Protein AF-A0A5D0RV16-F1 (afdb_monomer)

Radius of gyration: 23.39 Å; Cα contacts (8 Å, |Δi|>4): 393; chains: 1; bounding box: 64×52×64 Å

Nearest PDB structures (foldseek):
  5jvb-assembly1_A  TM=6.672E-01  e=4.746E-02  Trichodesmium erythraeum IMS101
  6esk-assembly1_A  TM=6.448E-01  e=6.075E-02  Pseudorhizobium banfieldiae
  6eu7-assembly4_D  TM=6.545E-01  e=9.356E-02  Pseudorhizobium banfieldiae
  5o2k-assembly6_F  TM=4.270E-01  e=1.080E-02  Stutzerimonas stutzeri
  7zck-assembly1_C  TM=5.999E-01  e=1.441E-01  Synechococcus sp. MIT S9220

Solvent-accessible surface area (backbone atoms only — not comparable to full-atom values): 20379 Å² total; per-residue (Å²): 134,90,84,85,80,88,84,82,87,86,80,91,86,90,84,88,87,81,89,78,91,79,82,90,82,89,80,87,83,85,85,81,91,78,94,78,78,96,64,100,67,85,80,79,85,77,92,84,83,86,88,82,83,91,83,87,87,84,91,83,88,88,78,82,84,70,82,66,67,85,72,56,75,80,76,57,52,86,73,71,65,50,63,62,52,15,68,72,68,76,46,91,62,83,86,80,97,61,53,71,71,58,46,53,54,52,46,76,68,45,89,82,71,83,68,81,85,87,78,64,61,33,63,62,35,17,44,37,36,56,41,85,93,52,62,57,61,79,82,76,45,90,78,75,81,88,86,77,78,70,50,33,45,29,32,34,25,48,48,78,43,94,50,72,38,56,65,47,52,41,50,38,13,62,74,66,40,74,44,30,33,25,25,23,76,37,28,69,41,42,59,56,48,52,16,49,37,43,32,26,30,74,76,38,78,71,18,28,73,18,57,34,82,34,85,31,71,52,70,68,47,29,51,51,32,38,68,69,70,68,20,58,30,34,51,48,46,45,71,53,43,45,73,33,54,69,44,57,69,86,41,86,74,14,30,36,74,36,35,32,78,32,49,61,73,46,41,64,72,39,56,73,71,38,44,80,91,47,26,43,69,64,49,45,61,28,8,50,82,72,32,81,69,53,63,67,90,65,62,68,80,42,58,43,97,80,68,36,58,51,54,94,72,63,76,69,61,54,59,67,60,77,90

Secondary structure (DSSP, 8-state):
-PPPP----------------------PPPP------S------------------------S-----GGGS---------HHHHHHHHTS--------HHHHHHHHHH-TTS-------THHHHHHHHT-TT---HHHHS---------S-EEEEEETT-S--SHHHHHHHHHTT--EEEEE-TTSHHHHHHHHHHHHHHHHSTTGGGGEEEEE--SHHHHHHHHHTTS-SEEEEEHHHHGGGGGS-TTSTT-EEEEEE-S-HHHHTTS-SS-BTTB-HHHHHHHSTTTS-----GGGGGSPPTTSPPPPP--HHHHHHH--

Mean predicted aligned error: 14.63 Å

Foldseek 3Di:
DDDDDDDDDDDDDDDDDDDDDDDDDDDDDDDDDDDDDDDPDDDDDDPPDDDDDDDDDDDDDDDDDDPPCVPPDPLDPPDDPQVVVCVVVVHRDDDDPDFPLVLVVVVVPDPPPPRDDDDALLLVLCVQLVPPPRDPPVVPDDDDDDPDDFLFKFKKFQLPAPDQALVSVLVCLQVVAAAEEEDAFSDPRQQVLLLSLVQSCVVPNPSSVSDHYDHATDPVRQLVCRLVVVHRMYMDGCQSCVVLCPDDSPPSSRMHTHAIAHALVSLVVDDQCHHDNCGSVNNVCRYPPNHDRDDDPVQQVDRTVVRGGGDDDDPVSVVVNND

Structure (mmCIF, N/CA/C/O backbone):
data_AF-A0A5D0RV16-F1
#
_entry.id   AF-A0A5D0RV16-F1
#
loop_
_atom_site.group_PDB
_atom_site.id
_atom_site.type_symbol
_atom_site.label_atom_id
_atom_site.label_alt_id
_atom_site.label_comp_id
_atom_site.label_asym_id
_atom_site.label_entity_id
_atom_site.label_seq_id
_atom_site.pdbx_PDB_ins_code
_atom_site.Cartn_x
_atom_site.Cartn_y
_atom_site.Cartn_z
_atom_site.occupancy
_atom_site.B_iso_or_equiv
_atom_site.auth_seq_id
_atom_site.auth_comp_id
_atom_site.auth_asym_id
_atom_site.auth_atom_id
_atom_site.pdbx_PDB_model_num
ATOM 1 N N . MET A 1 1 ? 29.609 11.325 -26.314 1.00 26.91 1 MET A N 1
ATOM 2 C CA . MET A 1 1 ? 30.549 11.472 -25.179 1.00 26.91 1 MET A CA 1
ATOM 3 C C . MET A 1 1 ? 31.166 10.101 -24.915 1.00 26.91 1 MET A C 1
ATOM 5 O O . MET A 1 1 ? 30.422 9.134 -24.859 1.00 26.91 1 MET A O 1
ATOM 9 N N . ARG A 1 2 ? 32.503 9.983 -24.951 1.00 21.02 2 ARG A N 1
ATOM 10 C CA . ARG A 1 2 ? 33.231 8.700 -25.069 1.00 21.02 2 ARG A CA 1
ATOM 11 C C . ARG A 1 2 ? 33.151 7.871 -23.781 1.00 21.02 2 ARG A C 1
ATOM 13 O O . ARG A 1 2 ? 33.508 8.365 -22.720 1.00 21.02 2 ARG A O 1
ATOM 20 N N . ILE A 1 3 ? 32.752 6.606 -23.911 1.00 24.47 3 ILE A N 1
ATOM 21 C CA . ILE A 1 3 ? 32.786 5.587 -22.854 1.00 24.47 3 ILE A CA 1
ATOM 22 C C . ILE A 1 3 ? 34.138 4.865 -22.938 1.00 24.47 3 ILE A C 1
ATOM 24 O O . ILE A 1 3 ? 34.498 4.343 -23.995 1.00 24.47 3 ILE A O 1
ATOM 28 N N . HIS A 1 4 ? 34.895 4.831 -21.840 1.00 24.91 4 HIS A N 1
ATOM 29 C CA . HIS A 1 4 ? 36.085 3.988 -21.713 1.00 24.91 4 HIS A CA 1
ATOM 30 C C . HIS A 1 4 ? 35.724 2.650 -21.064 1.00 24.91 4 HIS A C 1
ATOM 32 O O . HIS A 1 4 ? 35.260 2.595 -19.930 1.00 24.91 4 HIS A O 1
ATOM 38 N N . LYS A 1 5 ? 35.967 1.564 -21.804 1.00 27.39 5 LYS A N 1
ATOM 39 C CA . LYS A 1 5 ? 35.835 0.174 -21.364 1.00 27.39 5 LYS A CA 1
ATOM 40 C C . LYS A 1 5 ? 37.178 -0.292 -20.800 1.00 27.39 5 LYS A C 1
ATOM 42 O O . LYS A 1 5 ? 38.175 -0.271 -21.519 1.00 27.39 5 LYS A O 1
ATOM 47 N N . ARG A 1 6 ? 37.212 -0.748 -19.545 1.00 25.64 6 ARG A N 1
ATOM 48 C CA . ARG A 1 6 ? 38.341 -1.523 -19.008 1.00 25.64 6 ARG A CA 1
ATOM 49 C C . ARG A 1 6 ? 37.987 -3.004 -19.129 1.00 25.64 6 ARG A C 1
ATOM 51 O O . ARG A 1 6 ? 37.081 -3.485 -18.462 1.00 25.64 6 ARG A O 1
ATOM 58 N N . LEU A 1 7 ? 38.654 -3.691 -20.052 1.00 30.56 7 LEU A N 1
ATOM 59 C CA . LEU A 1 7 ? 38.578 -5.139 -20.248 1.00 30.56 7 LEU A CA 1
ATOM 60 C C . LEU A 1 7 ? 39.635 -5.820 -19.375 1.00 30.56 7 LEU A C 1
ATOM 62 O O . LEU A 1 7 ? 40.805 -5.447 -19.434 1.00 30.56 7 LEU A O 1
ATOM 66 N N . VAL A 1 8 ? 39.239 -6.865 -18.654 1.00 33.66 8 VAL A N 1
ATOM 67 C CA . VAL A 1 8 ? 40.144 -7.920 -18.180 1.00 33.66 8 VAL A CA 1
ATOM 68 C C . VAL A 1 8 ? 39.545 -9.247 -18.663 1.00 33.66 8 VAL A C 1
ATOM 70 O O . VAL A 1 8 ? 38.445 -9.609 -18.258 1.00 33.66 8 VAL A O 1
ATOM 73 N N . GLY A 1 9 ? 40.217 -9.904 -19.621 1.00 28.36 9 GLY A N 1
ATOM 74 C CA . GLY A 1 9 ? 39.924 -11.280 -20.084 1.00 28.36 9 GLY A CA 1
ATOM 75 C C . GLY A 1 9 ? 40.501 -12.322 -19.112 1.00 28.36 9 GLY A C 1
ATOM 76 O O . GLY A 1 9 ? 41.202 -11.937 -18.184 1.00 28.36 9 GLY A O 1
ATOM 77 N N . ARG A 1 10 ? 40.321 -13.644 -19.222 1.00 32.19 10 ARG A N 1
ATOM 78 C CA . ARG A 1 10 ? 40.001 -14.635 -20.284 1.00 32.19 10 ARG A CA 1
ATOM 79 C C . ARG A 1 10 ? 39.373 -15.867 -19.557 1.00 32.19 10 ARG A C 1
ATOM 81 O O . ARG A 1 10 ? 39.568 -15.964 -18.355 1.00 32.19 10 ARG A O 1
ATOM 88 N N . GLY A 1 11 ? 38.695 -16.868 -20.134 1.00 27.31 11 GLY A N 1
ATOM 89 C CA . GLY A 1 11 ? 38.345 -17.243 -21.508 1.00 27.31 11 GLY A CA 1
ATOM 90 C C . GLY A 1 11 ? 37.670 -18.643 -21.570 1.00 27.31 11 GLY A C 1
ATOM 91 O O . GLY A 1 11 ? 37.704 -19.356 -20.575 1.00 27.31 11 GLY A O 1
ATOM 92 N N . ALA A 1 12 ? 37.138 -18.981 -22.766 1.00 29.02 12 ALA A N 1
ATOM 93 C CA . ALA A 1 12 ? 36.756 -20.303 -23.344 1.00 29.02 12 ALA A CA 1
ATOM 94 C C . ALA A 1 12 ? 35.640 -21.141 -22.656 1.00 29.02 12 ALA A C 1
ATOM 96 O O . ALA A 1 12 ? 35.654 -21.270 -21.444 1.00 29.02 12 ALA A O 1
ATOM 97 N N . THR A 1 13 ? 34.653 -21.798 -23.299 1.00 29.19 13 THR A N 1
ATOM 98 C CA . THR A 1 13 ? 34.207 -22.091 -24.697 1.00 29.19 13 THR A CA 1
ATOM 99 C C . THR A 1 13 ? 32.752 -22.656 -24.626 1.00 29.19 13 THR A C 1
ATOM 101 O O . THR A 1 13 ? 32.342 -23.027 -23.528 1.00 29.19 13 THR A O 1
ATOM 104 N N . PRO A 1 14 ? 31.960 -22.735 -25.725 1.00 38.16 14 PRO A N 1
ATOM 105 C CA . PRO A 1 14 ? 30.519 -23.062 -25.695 1.00 38.16 14 PRO A CA 1
ATOM 106 C C . PRO A 1 14 ? 30.167 -24.500 -26.147 1.00 38.16 14 PRO A C 1
ATOM 108 O O . PRO A 1 14 ? 30.861 -25.048 -26.997 1.00 38.16 14 PRO A O 1
ATOM 111 N N . ASP A 1 15 ? 29.044 -25.054 -25.665 1.00 28.70 15 ASP A N 1
ATOM 112 C CA . ASP A 1 15 ? 28.358 -26.234 -26.243 1.00 28.70 15 ASP A CA 1
ATOM 113 C C . ASP A 1 15 ? 26.843 -26.157 -25.893 1.00 28.70 15 ASP A C 1
ATOM 115 O O . ASP A 1 15 ? 26.507 -25.991 -24.723 1.00 28.70 15 ASP A O 1
ATOM 119 N N . VAL A 1 16 ? 25.928 -25.827 -26.820 1.00 27.69 16 VAL A N 1
ATOM 120 C CA . VAL A 1 16 ? 25.112 -26.661 -27.747 1.00 27.69 16 VAL A CA 1
ATOM 121 C C . VAL A 1 16 ? 24.013 -27.515 -27.074 1.00 27.69 16 VAL A C 1
ATOM 123 O O . VAL A 1 16 ? 24.270 -28.283 -26.157 1.00 27.69 16 VAL A O 1
ATOM 126 N N . ASN A 1 17 ? 22.804 -27.424 -27.665 1.00 26.61 17 ASN A N 1
ATOM 127 C CA . ASN A 1 17 ? 21.523 -28.130 -27.422 1.00 26.61 17 ASN A CA 1
ATOM 128 C C . ASN A 1 17 ? 20.578 -27.428 -26.415 1.00 26.61 17 ASN A C 1
ATOM 130 O O . ASN A 1 17 ? 20.979 -27.095 -25.316 1.00 26.61 17 ASN A O 1
ATOM 134 N N . GLN A 1 18 ? 19.300 -27.138 -26.699 1.00 28.17 18 GLN A N 1
ATOM 135 C CA . GLN A 1 18 ? 18.330 -27.811 -27.569 1.00 28.17 18 GLN A CA 1
ATOM 136 C C . GLN A 1 18 ? 17.343 -26.825 -28.223 1.00 28.17 18 GLN A C 1
ATOM 138 O O . GLN A 1 18 ? 16.886 -25.862 -27.609 1.00 28.17 18 GLN A O 1
ATOM 143 N N . ARG A 1 19 ? 16.974 -27.133 -29.472 1.00 27.08 19 ARG A N 1
ATOM 144 C CA . ARG A 1 19 ? 15.781 -26.623 -30.158 1.00 27.08 19 ARG A CA 1
ATOM 145 C C . ARG A 1 19 ? 14.534 -27.262 -29.555 1.00 27.08 19 ARG A C 1
ATOM 147 O O . ARG A 1 19 ? 14.502 -28.481 -29.425 1.00 27.08 19 ARG A O 1
ATOM 154 N N . LEU A 1 20 ? 13.482 -26.472 -29.364 1.00 27.27 20 LEU A N 1
ATOM 155 C CA . LEU A 1 20 ? 12.110 -26.958 -29.482 1.00 27.27 20 LEU A CA 1
ATOM 156 C C . LEU A 1 20 ? 11.290 -25.966 -30.310 1.00 27.27 20 LEU A C 1
ATOM 158 O O . LEU A 1 20 ? 11.129 -24.801 -29.953 1.00 27.27 20 LEU A O 1
ATOM 162 N N . ASP A 1 21 ? 10.817 -26.478 -31.445 1.00 28.55 21 ASP A N 1
ATOM 163 C CA . ASP A 1 21 ? 9.821 -25.898 -32.336 1.00 28.55 21 ASP A CA 1
ATOM 164 C C . ASP A 1 21 ? 8.553 -25.493 -31.584 1.00 28.55 21 ASP A C 1
ATOM 166 O O . ASP A 1 21 ? 7.973 -26.324 -30.883 1.00 28.55 21 ASP A O 1
ATOM 170 N N . ARG A 1 22 ? 8.029 -24.289 -31.855 1.00 28.80 22 ARG A N 1
ATOM 171 C CA . ARG A 1 22 ? 6.576 -24.059 -31.871 1.00 28.80 22 ARG A CA 1
ATOM 172 C C . ARG A 1 22 ? 6.156 -23.157 -33.032 1.00 28.80 22 ARG A C 1
ATOM 174 O O . ARG A 1 22 ? 6.430 -21.966 -33.090 1.00 28.80 22 ARG A O 1
ATOM 181 N N . GLN A 1 23 ? 5.516 -23.853 -33.964 1.00 26.41 23 GLN A N 1
ATOM 182 C CA . GLN A 1 23 ? 4.548 -23.483 -34.989 1.00 26.41 23 GLN A CA 1
ATOM 183 C C . GLN A 1 23 ? 4.016 -22.041 -35.019 1.00 26.41 23 GLN A C 1
ATOM 185 O O . GLN A 1 23 ? 3.528 -21.480 -34.043 1.00 26.41 23 GLN A O 1
ATOM 190 N N . ARG A 1 24 ? 4.009 -21.526 -36.254 1.00 27.19 24 ARG A N 1
ATOM 191 C CA . ARG A 1 24 ? 3.299 -20.342 -36.740 1.00 27.19 24 ARG A CA 1
ATOM 192 C C . ARG A 1 24 ? 1.796 -20.423 -36.445 1.00 27.19 24 ARG A C 1
ATOM 194 O O . ARG A 1 24 ? 1.157 -21.386 -36.855 1.00 27.19 24 ARG A O 1
ATOM 201 N N . PHE A 1 25 ? 1.226 -19.335 -35.932 1.00 24.47 25 PHE A N 1
ATOM 202 C CA . PHE A 1 25 ? -0.162 -18.961 -36.202 1.00 24.47 25 PHE A CA 1
ATOM 203 C C . PHE A 1 25 ? -0.178 -17.632 -36.962 1.00 24.47 25 PHE A C 1
ATOM 205 O O . PHE A 1 25 ? 0.366 -16.629 -36.508 1.00 24.47 25 PHE A O 1
ATOM 212 N N . LYS A 1 26 ? -0.761 -17.663 -38.165 1.00 28.02 26 LYS A N 1
ATOM 213 C CA . LYS A 1 26 ? -1.132 -16.489 -38.959 1.00 28.02 26 LYS A CA 1
ATOM 214 C C . LYS A 1 26 ? -2.553 -16.088 -38.560 1.00 28.02 26 LYS A C 1
ATOM 216 O O . LYS A 1 26 ? -3.447 -16.924 -38.633 1.00 28.02 26 LYS A O 1
ATOM 221 N N . GLY A 1 27 ? -2.758 -14.823 -38.221 1.00 23.95 27 GLY A N 1
ATOM 222 C CA . GLY A 1 27 ? -4.074 -14.201 -38.083 1.00 23.95 27 GLY A CA 1
ATOM 223 C C . GLY A 1 27 ? -3.894 -12.688 -38.068 1.00 23.95 27 GLY A C 1
ATOM 224 O O . GLY A 1 27 ? -3.274 -12.165 -37.149 1.00 23.95 27 GLY A O 1
ATOM 225 N N . GLY A 1 28 ? -4.323 -12.016 -39.137 1.00 24.06 28 GLY A N 1
ATOM 226 C CA . GLY A 1 28 ? -4.203 -10.567 -39.296 1.00 24.06 28 GLY A CA 1
ATOM 227 C C . GLY A 1 28 ? -5.205 -9.816 -38.422 1.00 24.06 28 GLY A C 1
ATOM 228 O O . GLY A 1 28 ? -6.327 -10.279 -38.228 1.00 24.06 28 GLY A O 1
ATOM 229 N N . LEU A 1 29 ? -4.790 -8.659 -37.913 1.00 25.47 29 LEU A N 1
ATOM 230 C CA . LEU A 1 29 ? -5.667 -7.685 -37.271 1.00 25.47 29 LEU A CA 1
ATOM 231 C C . LEU A 1 29 ? -6.082 -6.650 -38.318 1.00 25.47 29 LEU A C 1
ATOM 233 O O . LEU A 1 29 ? -5.239 -6.149 -39.060 1.00 25.47 29 LEU A O 1
ATOM 237 N N . HIS A 1 30 ? -7.382 -6.377 -38.390 1.00 24.88 30 HIS A N 1
ATOM 238 C CA . HIS A 1 30 ? -7.949 -5.318 -39.216 1.00 24.88 30 HIS A CA 1
ATOM 239 C C . HIS A 1 30 ? -7.948 -4.020 -38.404 1.00 24.88 30 HIS A C 1
ATOM 241 O O . HIS A 1 30 ? -8.462 -3.982 -37.287 1.00 24.88 30 HIS A O 1
ATOM 247 N N . GLU A 1 31 ? -7.346 -2.981 -38.967 1.00 26.56 31 GLU A N 1
ATOM 248 C CA . GLU A 1 31 ? -7.301 -1.621 -38.435 1.00 26.56 31 GLU A CA 1
ATOM 249 C C . GLU A 1 31 ? -8.586 -0.886 -38.860 1.00 26.56 31 GLU A C 1
ATOM 251 O O . GLU A 1 31 ? -9.033 -1.035 -40.001 1.00 26.56 31 GLU A O 1
ATOM 256 N N . SER A 1 32 ? -9.213 -0.134 -37.954 1.00 24.58 32 SER A N 1
ATOM 257 C CA . SER A 1 32 ? -10.260 0.831 -38.308 1.00 24.58 32 SER A CA 1
ATOM 258 C C . SER A 1 32 ? -9.913 2.190 -37.711 1.00 24.58 32 SER A C 1
ATOM 260 O O . SER A 1 32 ? -9.831 2.337 -36.489 1.00 24.58 32 SER A O 1
ATOM 262 N N . ASP A 1 33 ? -9.702 3.156 -38.600 1.00 24.89 33 ASP A N 1
ATOM 263 C CA . ASP A 1 33 ? -9.326 4.535 -38.315 1.00 24.89 33 ASP A CA 1
ATOM 264 C C . ASP A 1 33 ? -10.498 5.359 -37.771 1.00 24.89 33 ASP A C 1
ATOM 266 O O . ASP A 1 33 ? -11.505 5.539 -38.452 1.00 24.89 33 ASP A O 1
ATOM 270 N N . THR A 1 34 ? -10.313 5.968 -36.598 1.00 22.95 34 THR A N 1
ATOM 271 C CA . THR A 1 34 ? -10.935 7.260 -36.259 1.00 22.95 34 THR A CA 1
ATOM 272 C C . THR A 1 34 ? -9.986 8.079 -35.375 1.00 22.95 34 THR A C 1
ATOM 274 O O . THR A 1 34 ? -9.366 7.505 -34.475 1.00 22.95 34 THR A O 1
ATOM 277 N N . PRO A 1 35 ? -9.849 9.399 -35.606 1.00 24.17 35 PRO A N 1
ATOM 278 C CA . PRO A 1 35 ? -8.832 10.226 -34.970 1.00 24.17 35 PRO A CA 1
ATOM 279 C C . PRO A 1 35 ? -9.333 10.771 -33.628 1.00 24.17 35 PRO A C 1
ATOM 281 O O . PRO A 1 35 ? -10.329 11.487 -33.586 1.00 24.17 35 PRO A O 1
ATOM 284 N N . TYR A 1 36 ? -8.617 10.4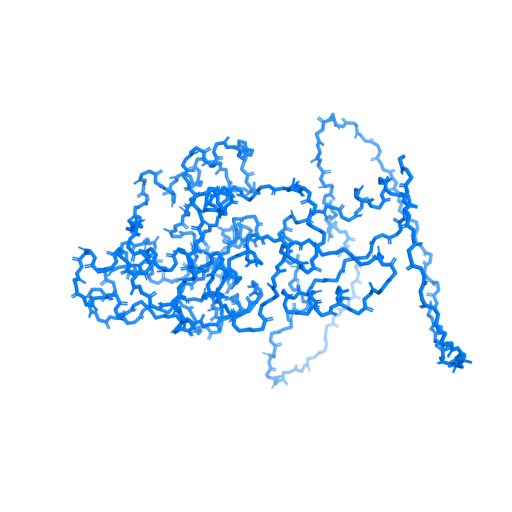84 -32.541 1.00 24.45 36 TYR A N 1
ATOM 285 C CA . TYR A 1 36 ? -8.708 11.269 -31.311 1.00 24.45 36 TYR A CA 1
ATOM 286 C C . TYR A 1 36 ? -7.311 11.729 -30.901 1.00 24.45 36 TYR A C 1
ATOM 288 O O . TYR A 1 36 ? -6.349 10.963 -30.886 1.00 24.45 36 TYR A O 1
ATOM 296 N N . SER A 1 37 ? -7.250 13.032 -30.675 1.00 22.72 37 SER A N 1
ATOM 297 C CA . SER A 1 37 ? -6.103 13.901 -30.456 1.00 22.72 37 SER A CA 1
ATOM 298 C C . SER A 1 37 ? -5.190 13.482 -29.307 1.00 22.72 37 SER A C 1
ATOM 300 O O . SER A 1 37 ? -5.668 13.180 -28.218 1.00 22.72 37 SER A O 1
ATOM 302 N N . ASP A 1 38 ? -3.885 13.557 -29.571 1.00 25.72 38 ASP A N 1
ATOM 303 C CA . ASP A 1 38 ? -2.769 13.884 -28.675 1.00 25.72 38 ASP A CA 1
ATOM 304 C C . ASP A 1 38 ? -3.069 13.880 -27.167 1.00 25.72 38 ASP A C 1
ATOM 306 O O . ASP A 1 38 ? -3.227 14.909 -26.514 1.00 25.72 38 ASP A O 1
ATOM 310 N N . GLY A 1 39 ? -3.062 12.676 -26.609 1.00 22.73 39 GLY A N 1
ATOM 311 C CA . GLY A 1 39 ? -2.989 12.390 -25.185 1.00 22.73 39 GLY A CA 1
ATOM 312 C C . GLY A 1 39 ? -2.401 10.993 -25.053 1.00 22.73 39 GLY A C 1
ATOM 313 O O . GLY A 1 39 ? -2.798 10.084 -25.781 1.00 22.73 39 GLY A O 1
ATOM 314 N N . TRP A 1 40 ? -1.388 10.816 -24.209 1.00 25.20 40 TRP A N 1
ATOM 315 C CA . TRP A 1 40 ? -0.716 9.531 -24.015 1.00 25.20 40 TRP A CA 1
ATOM 316 C C . TRP A 1 40 ? -1.690 8.502 -23.419 1.00 25.20 40 TRP A C 1
ATOM 318 O O . TRP A 1 40 ? -1.737 8.307 -22.210 1.00 25.20 40 TRP A O 1
ATOM 328 N N . HIS A 1 41 ? -2.463 7.828 -24.270 1.00 26.88 41 HIS A N 1
ATOM 329 C CA . HIS A 1 41 ? -3.393 6.777 -23.876 1.00 26.88 41 HIS A CA 1
ATOM 330 C C . HIS A 1 41 ? -2.843 5.411 -24.289 1.00 26.88 41 HIS A C 1
ATOM 332 O O . HIS A 1 41 ? -2.619 5.126 -25.469 1.00 26.88 41 HIS A O 1
ATOM 338 N N . CYS A 1 42 ? -2.645 4.529 -23.307 1.00 31.80 42 CYS A N 1
ATOM 339 C CA . CYS A 1 42 ? -2.513 3.104 -23.581 1.00 31.80 42 CYS A CA 1
ATOM 340 C C . CYS A 1 42 ? -3.877 2.610 -24.078 1.00 31.80 42 CYS A C 1
ATOM 342 O O . CYS A 1 42 ? -4.817 2.520 -23.295 1.00 31.80 42 CYS A O 1
ATOM 344 N N . ARG A 1 43 ? -4.011 2.319 -25.380 1.00 27.36 43 ARG A N 1
ATOM 345 C CA . ARG A 1 43 ? -5.240 1.715 -25.913 1.00 27.36 43 ARG A CA 1
ATOM 346 C C . ARG A 1 43 ? -5.459 0.357 -25.242 1.00 27.36 43 ARG A C 1
ATOM 348 O O . ARG A 1 43 ? -4.603 -0.526 -25.332 1.00 27.36 43 ARG A O 1
ATOM 355 N N . HIS A 1 44 ? -6.595 0.211 -24.571 1.00 30.34 44 HIS A N 1
ATOM 356 C CA . HIS A 1 44 ? -7.059 -1.053 -24.017 1.00 30.34 44 HIS A CA 1
ATOM 357 C C . HIS A 1 44 ? -7.519 -1.971 -25.157 1.00 30.34 44 HIS A C 1
ATOM 359 O O . HIS A 1 44 ? -8.298 -1.559 -26.013 1.00 30.34 44 HIS A O 1
ATOM 365 N N . TYR A 1 45 ? -7.032 -3.213 -25.174 1.00 24.70 45 TYR A N 1
ATOM 366 C CA . TYR A 1 45 ? -7.649 -4.280 -25.959 1.00 24.70 45 TYR A CA 1
ATOM 367 C C . TYR A 1 45 ? -8.714 -4.933 -25.085 1.00 24.70 45 TYR A C 1
ATOM 369 O O . TYR A 1 45 ? -8.380 -5.613 -24.116 1.00 24.70 45 TYR A O 1
ATOM 377 N N . ASP A 1 46 ? -9.977 -4.703 -25.424 1.00 27.50 46 ASP A N 1
ATOM 378 C CA . ASP A 1 46 ? -11.112 -5.380 -24.810 1.00 27.50 46 ASP A CA 1
ATOM 379 C C . ASP A 1 46 ? -11.360 -6.725 -25.515 1.00 27.50 46 ASP A C 1
ATOM 381 O O . ASP A 1 46 ? -11.307 -6.821 -26.745 1.00 27.50 46 ASP A O 1
ATOM 385 N N . ARG A 1 47 ? -11.622 -7.790 -24.750 1.00 29.00 47 ARG A N 1
ATOM 386 C CA . ARG A 1 47 ? -11.914 -9.133 -25.283 1.00 29.00 47 ARG A CA 1
ATOM 387 C C . ARG A 1 47 ? -13.425 -9.324 -25.411 1.00 29.00 47 ARG A C 1
ATOM 389 O O . ARG A 1 47 ? -13.967 -10.319 -24.944 1.00 29.00 47 ARG A O 1
ATOM 396 N N . ALA A 1 48 ? -14.106 -8.397 -26.074 1.00 29.38 48 ALA A N 1
ATOM 397 C CA . ALA A 1 48 ? -15.541 -8.479 -26.332 1.00 29.38 48 ALA A CA 1
ATOM 398 C C . ALA A 1 48 ? -15.817 -8.793 -27.813 1.00 29.38 48 ALA A C 1
ATOM 400 O O . ALA A 1 48 ? -16.319 -7.956 -28.552 1.00 29.38 48 ALA A O 1
ATOM 401 N N . ALA A 1 49 ? -15.470 -10.002 -28.272 1.00 32.09 49 ALA A N 1
ATOM 402 C CA . ALA A 1 49 ? -15.908 -10.495 -29.586 1.00 32.09 49 ALA A CA 1
ATOM 403 C C . ALA A 1 49 ? -15.828 -12.026 -29.719 1.00 32.09 49 ALA A C 1
ATOM 405 O O . ALA A 1 49 ? -15.168 -12.521 -30.624 1.00 32.09 49 ALA A O 1
ATOM 406 N N . LEU A 1 50 ? -16.486 -12.799 -28.846 1.00 27.73 50 LEU A N 1
ATOM 407 C CA . LEU A 1 50 ? -16.783 -14.217 -29.122 1.00 27.73 50 LEU A CA 1
ATOM 408 C C . LEU A 1 50 ? -18.118 -14.640 -28.481 1.00 27.73 50 LEU A C 1
ATOM 410 O O . LEU A 1 50 ? -18.148 -15.366 -27.493 1.00 27.73 50 LEU A O 1
ATOM 414 N N . HIS A 1 51 ? -19.236 -14.234 -29.085 1.00 33.38 51 HIS A N 1
ATOM 415 C CA . HIS A 1 51 ? -20.482 -15.001 -29.004 1.00 33.38 51 HIS A CA 1
ATOM 416 C C . HIS A 1 51 ? -20.779 -15.585 -30.385 1.00 33.38 51 HIS A C 1
ATOM 418 O O . HIS A 1 51 ? -21.121 -14.863 -31.317 1.00 33.38 51 HIS A O 1
ATOM 424 N N . GLY A 1 52 ? -20.630 -16.904 -30.512 1.00 26.14 52 GLY A N 1
ATOM 425 C CA . GLY A 1 52 ? -20.977 -17.631 -31.727 1.00 26.14 52 GLY A CA 1
ATOM 426 C C . GLY A 1 52 ? -20.708 -19.132 -31.624 1.00 26.14 52 GLY A C 1
ATOM 427 O O . GLY A 1 52 ? -19.570 -19.560 -31.742 1.00 26.14 52 GLY A O 1
ATOM 428 N N . ALA A 1 53 ? -21.798 -19.892 -31.481 1.00 29.17 53 ALA A N 1
ATOM 429 C CA . ALA A 1 53 ? -21.960 -21.321 -31.780 1.00 29.17 53 ALA A CA 1
ATOM 430 C C . ALA A 1 53 ? -21.359 -22.383 -30.821 1.00 29.17 53 ALA A C 1
ATOM 432 O O . ALA A 1 53 ? -20.255 -22.879 -30.998 1.00 29.17 53 ALA A O 1
ATOM 433 N N . GLY A 1 54 ? -22.207 -22.846 -29.892 1.00 31.22 54 GLY A N 1
ATOM 434 C CA . GLY A 1 54 ? -22.671 -24.242 -29.867 1.00 31.22 54 GLY A CA 1
ATOM 435 C C . GLY A 1 54 ? -21.733 -25.353 -29.374 1.00 31.22 54 GLY A C 1
ATOM 436 O O . GLY A 1 54 ? -21.089 -26.010 -30.180 1.00 31.22 54 GLY A O 1
ATOM 437 N N . ALA A 1 55 ? -21.840 -25.705 -28.087 1.00 29.55 55 ALA A N 1
ATOM 438 C CA . ALA A 1 55 ? -21.795 -27.095 -27.605 1.00 29.55 55 ALA A CA 1
ATOM 439 C C . ALA A 1 55 ? -22.409 -27.185 -26.190 1.00 29.55 55 ALA A C 1
ATOM 441 O O . ALA A 1 55 ? -22.098 -26.371 -25.325 1.00 29.55 55 ALA A O 1
ATOM 442 N N . ARG A 1 56 ? -23.307 -28.154 -25.954 1.00 29.86 56 ARG A N 1
ATOM 443 C CA . ARG A 1 56 ? -23.872 -28.473 -24.623 1.00 29.86 56 ARG A CA 1
ATOM 444 C C . ARG A 1 56 ? -22.858 -29.274 -23.775 1.00 29.86 56 ARG A C 1
ATOM 446 O O . ARG A 1 56 ? -22.068 -30.007 -24.366 1.00 29.86 56 ARG A O 1
ATOM 453 N N . PRO A 1 57 ? -22.897 -29.189 -22.428 1.00 36.16 57 PRO A N 1
ATOM 454 C CA . PRO A 1 57 ? -21.890 -29.789 -21.552 1.00 36.16 57 PRO A CA 1
ATOM 455 C C . PRO A 1 57 ? -22.239 -31.230 -21.141 1.00 36.16 57 PRO A C 1
ATOM 457 O O . PRO A 1 57 ? -23.410 -31.613 -21.125 1.00 36.16 57 PRO A O 1
ATOM 460 N N . ALA A 1 58 ? -21.225 -32.004 -20.742 1.00 27.75 58 ALA A N 1
ATOM 461 C CA . ALA A 1 58 ? -21.387 -33.242 -19.975 1.00 27.75 58 ALA A CA 1
ATOM 462 C C . ALA A 1 58 ? -20.887 -33.029 -18.526 1.00 27.75 58 ALA A C 1
ATOM 464 O O . ALA A 1 58 ? -19.935 -32.267 -18.341 1.00 27.75 58 ALA A O 1
ATOM 465 N N . PRO A 1 59 ? -21.506 -33.651 -17.501 1.00 34.75 59 PRO A N 1
ATOM 466 C CA . PRO A 1 59 ? -21.331 -33.249 -16.105 1.00 34.75 59 PRO A CA 1
ATOM 467 C C . PRO A 1 59 ? -20.314 -34.121 -15.362 1.00 34.75 59 PRO A C 1
ATOM 469 O O . PRO A 1 59 ? -20.404 -35.342 -15.456 1.00 34.75 59 PRO A O 1
ATOM 472 N N . GLN A 1 60 ? -19.439 -33.517 -14.546 1.00 29.56 60 GLN A N 1
ATOM 473 C CA . GLN A 1 60 ? -18.800 -34.170 -13.390 1.00 29.56 60 GLN A CA 1
ATOM 474 C C . GLN A 1 60 ? -18.536 -33.143 -12.265 1.00 29.56 60 GLN A C 1
ATOM 476 O O . GLN A 1 60 ? -17.865 -32.139 -12.476 1.00 29.56 60 GLN A O 1
ATOM 481 N N . HIS A 1 61 ? -19.096 -33.411 -11.081 1.00 27.41 61 HIS A N 1
ATOM 482 C CA . HIS A 1 61 ? -18.784 -32.811 -9.767 1.00 27.41 61 HIS A CA 1
ATOM 483 C C . HIS A 1 61 ? -17.755 -33.710 -9.025 1.00 27.41 61 HIS A C 1
ATOM 485 O O . HIS A 1 61 ? -17.553 -34.845 -9.455 1.00 27.41 61 HIS A O 1
ATOM 491 N N . PRO A 1 62 ? -17.279 -33.371 -7.808 1.00 37.56 62 PRO A N 1
ATOM 492 C CA . PRO A 1 62 ? -16.558 -32.162 -7.408 1.00 37.56 62 PRO A CA 1
ATOM 493 C C . PRO A 1 62 ? -15.251 -32.539 -6.665 1.00 37.56 62 PRO A C 1
ATOM 495 O O . PRO A 1 62 ? -15.268 -33.354 -5.745 1.00 37.56 62 PRO A O 1
ATOM 498 N N . HIS A 1 63 ? -14.117 -31.918 -6.981 1.00 28.38 63 HIS A N 1
ATOM 499 C CA . HIS A 1 63 ? -12.942 -31.987 -6.105 1.00 28.38 63 HIS A CA 1
ATOM 500 C C . HIS A 1 63 ? -12.184 -30.662 -6.129 1.00 28.38 63 HIS A C 1
ATOM 502 O O . HIS A 1 63 ? -11.518 -30.358 -7.108 1.00 28.38 63 HIS A O 1
ATOM 508 N N . GLY A 1 64 ? -12.294 -29.930 -5.013 1.00 29.02 64 GLY A N 1
ATOM 509 C CA . GLY A 1 64 ? -11.347 -28.925 -4.523 1.00 29.02 64 GLY A CA 1
ATOM 510 C C . GLY A 1 64 ? -10.838 -27.926 -5.554 1.00 29.02 64 GLY A C 1
ATOM 511 O O . GLY A 1 64 ? -9.718 -28.076 -6.044 1.00 29.02 64 GLY A O 1
ATOM 512 N N . ASP A 1 65 ? -11.623 -26.882 -5.813 1.00 27.80 65 ASP A N 1
ATOM 513 C CA . ASP A 1 65 ? -11.188 -25.742 -6.611 1.00 27.80 65 ASP A CA 1
ATOM 514 C C . ASP A 1 65 ? -10.052 -25.006 -5.886 1.00 27.80 65 ASP A C 1
ATOM 516 O O . ASP A 1 65 ? -10.253 -24.223 -4.960 1.00 27.80 65 ASP A O 1
ATOM 520 N N . ARG A 1 66 ? -8.818 -25.272 -6.319 1.00 27.19 66 ARG A N 1
ATOM 521 C CA . ARG A 1 66 ? -7.723 -24.311 -6.198 1.00 27.19 66 ARG A CA 1
ATOM 522 C C . ARG A 1 66 ? -8.111 -23.121 -7.073 1.00 27.19 66 ARG A C 1
ATOM 524 O O . ARG A 1 66 ? -8.290 -23.306 -8.275 1.00 27.19 66 ARG A O 1
ATOM 531 N N . LEU A 1 67 ? -8.241 -21.935 -6.477 1.00 30.53 67 LEU A N 1
ATOM 532 C CA . LEU A 1 67 ? -8.402 -20.674 -7.201 1.00 30.53 67 LEU A CA 1
ATOM 533 C C . LEU A 1 67 ? -7.325 -20.581 -8.292 1.00 30.53 67 LEU A C 1
ATOM 535 O O . LEU A 1 67 ? -6.129 -20.494 -8.016 1.00 30.53 67 LEU A O 1
ATOM 539 N N . ASP A 1 68 ? -7.769 -20.678 -9.542 1.00 27.78 68 ASP A N 1
ATOM 540 C CA . ASP A 1 68 ? -6.946 -20.604 -10.744 1.00 27.78 68 ASP A CA 1
ATOM 541 C C . ASP A 1 68 ? -6.569 -19.132 -10.980 1.00 27.78 68 ASP A C 1
ATOM 543 O O . ASP A 1 68 ? -7.217 -18.410 -11.743 1.00 27.78 68 ASP A O 1
ATOM 547 N N . LEU A 1 69 ? -5.551 -18.667 -10.246 1.00 33.88 69 LEU A N 1
ATOM 548 C CA . LEU A 1 69 ? -5.035 -17.290 -10.264 1.00 33.88 69 LEU A CA 1
ATOM 549 C C . LEU A 1 69 ? -4.532 -16.838 -11.650 1.00 33.88 69 LEU A C 1
ATOM 551 O O . LEU A 1 69 ? -4.333 -15.644 -11.860 1.00 33.88 69 LEU A O 1
ATOM 555 N N . ASP A 1 70 ? -4.402 -17.751 -12.618 1.00 27.33 70 ASP A N 1
ATOM 556 C CA . ASP A 1 70 ? -4.060 -17.440 -14.013 1.00 27.33 70 ASP A CA 1
ATOM 557 C C . ASP A 1 70 ? -5.220 -16.792 -14.798 1.00 27.33 70 ASP A C 1
ATOM 559 O O . ASP A 1 70 ? -5.013 -16.265 -15.896 1.00 27.33 70 ASP A O 1
ATOM 563 N N . ARG A 1 71 ? -6.450 -16.791 -14.256 1.00 25.80 71 ARG A N 1
ATOM 564 C CA . ARG A 1 71 ? -7.607 -16.093 -14.852 1.00 25.80 71 ARG A CA 1
ATOM 565 C C . ARG A 1 71 ? -7.776 -14.646 -14.396 1.00 25.80 71 ARG A C 1
ATOM 567 O O . ARG A 1 71 ? -8.554 -13.921 -15.018 1.00 25.80 71 ARG A O 1
ATOM 574 N N . ALA A 1 72 ? -7.053 -14.207 -13.366 1.00 25.92 72 ALA A N 1
ATOM 575 C CA . ALA A 1 72 ? -7.015 -12.800 -13.003 1.00 25.92 72 ALA A CA 1
ATOM 576 C C . ALA A 1 72 ? -6.186 -12.052 -14.054 1.00 25.92 72 ALA A C 1
ATOM 578 O O . ALA A 1 72 ? -4.997 -12.316 -14.239 1.00 25.92 72 ALA A O 1
ATOM 579 N N . THR A 1 73 ? -6.820 -11.124 -14.771 1.00 28.45 73 THR A N 1
ATOM 580 C CA . THR A 1 73 ? -6.148 -10.142 -15.629 1.00 28.45 73 THR A CA 1
ATOM 581 C C . THR A 1 73 ? -4.894 -9.640 -14.905 1.00 28.45 73 THR A C 1
ATOM 583 O O . THR A 1 73 ? -5.026 -9.203 -13.760 1.00 28.45 73 THR A O 1
ATOM 586 N N . PRO A 1 74 ? -3.683 -9.717 -15.495 1.00 32.31 74 PRO A N 1
ATOM 587 C CA . PRO A 1 74 ? -2.471 -9.340 -14.785 1.00 32.31 74 PRO A CA 1
ATOM 588 C C . PRO A 1 74 ? -2.643 -7.918 -14.270 1.00 32.31 74 PRO A C 1
ATOM 590 O O . PRO A 1 74 ? -2.902 -6.995 -15.042 1.00 32.31 74 PRO A O 1
ATOM 593 N N . ILE A 1 75 ? -2.557 -7.787 -12.952 1.00 33.31 75 ILE A N 1
ATOM 594 C CA . ILE A 1 75 ? -2.771 -6.556 -12.208 1.00 33.31 75 ILE A CA 1
ATOM 595 C C . ILE A 1 75 ? -1.673 -5.593 -12.638 1.00 33.31 75 ILE A C 1
ATOM 597 O O . ILE A 1 75 ? -0.513 -5.708 -12.241 1.00 33.31 75 ILE A O 1
ATOM 601 N N . ARG A 1 76 ? -2.032 -4.675 -13.533 1.00 38.06 76 ARG A N 1
ATOM 602 C CA . ARG A 1 76 ? -1.133 -3.652 -14.042 1.00 38.06 76 ARG A CA 1
ATOM 603 C C . ARG A 1 76 ? -1.254 -2.441 -13.129 1.00 38.06 76 ARG A C 1
ATOM 605 O O . ARG A 1 76 ? -2.011 -1.517 -13.394 1.00 38.06 76 ARG A O 1
ATOM 612 N N . THR A 1 77 ? -0.387 -2.380 -12.118 1.00 36.72 77 THR A N 1
ATOM 613 C CA . THR A 1 77 ? 0.269 -1.103 -11.792 1.00 36.72 77 THR A CA 1
ATOM 614 C C . THR A 1 77 ? 0.695 -0.470 -13.132 1.00 36.72 77 THR A C 1
ATOM 616 O O . THR A 1 77 ? 0.977 -1.227 -14.065 1.00 36.72 77 THR A O 1
ATOM 619 N N . PRO A 1 78 ? 0.771 0.852 -13.322 1.00 42.34 78 PRO A N 1
ATOM 620 C CA . PRO A 1 78 ? 1.302 1.368 -14.574 1.00 42.34 78 PRO A CA 1
ATOM 621 C C . PRO A 1 78 ? 2.822 1.581 -14.450 1.00 42.34 78 PRO A C 1
ATOM 623 O O . PRO A 1 78 ? 3.232 2.738 -14.376 1.00 42.34 78 PRO A O 1
ATOM 626 N N . PRO A 1 79 ? 3.724 0.569 -14.390 1.00 47.28 79 PRO A N 1
ATOM 627 C CA . PRO A 1 79 ? 5.116 0.852 -14.643 1.00 47.28 79 PRO A CA 1
ATOM 628 C C . PRO A 1 79 ? 5.292 0.752 -16.155 1.00 47.28 79 PRO A C 1
ATOM 630 O O . PRO A 1 79 ? 4.944 -0.263 -16.743 1.00 47.28 79 PRO A O 1
ATOM 633 N N . LEU A 1 80 ? 5.820 1.802 -16.780 1.00 53.44 80 LEU A N 1
ATOM 634 C CA . LEU A 1 80 ? 6.483 1.727 -18.083 1.00 53.44 80 LEU A CA 1
ATOM 635 C C . LEU A 1 80 ? 5.716 0.932 -19.161 1.00 53.44 80 LEU A C 1
ATOM 637 O O . LEU A 1 80 ? 5.848 -0.283 -19.247 1.00 53.44 80 LEU A O 1
ATOM 641 N N . CYS A 1 81 ? 5.000 1.607 -20.064 1.00 65.38 81 CYS A N 1
ATOM 642 C CA . CYS A 1 81 ? 4.448 0.945 -21.248 1.00 65.38 81 CYS A CA 1
ATOM 643 C C . CYS A 1 81 ? 5.596 0.266 -22.034 1.00 65.38 81 CYS A C 1
ATOM 645 O O . CYS A 1 81 ? 6.386 0.974 -22.667 1.00 65.38 81 CYS A O 1
ATOM 647 N N . PRO A 1 82 ? 5.730 -1.080 -22.020 1.00 74.38 82 PRO A N 1
ATOM 648 C CA . PRO A 1 82 ? 6.895 -1.753 -22.602 1.00 74.38 82 PRO A CA 1
ATOM 649 C C . PRO A 1 82 ? 6.948 -1.535 -24.105 1.00 74.38 82 PRO A C 1
ATOM 651 O O . PRO A 1 82 ? 8.023 -1.464 -24.691 1.00 74.38 82 PRO A O 1
ATOM 654 N N . LYS A 1 83 ? 5.770 -1.343 -24.707 1.00 77.50 83 LYS A N 1
ATOM 655 C CA . LYS A 1 83 ? 5.615 -0.910 -26.086 1.00 77.50 83 LYS A CA 1
ATOM 656 C C . LYS A 1 83 ? 6.227 0.469 -26.325 1.00 77.50 83 LYS A C 1
ATOM 658 O O . LYS A 1 83 ? 7.017 0.601 -27.243 1.00 77.50 83 LYS A O 1
ATOM 663 N N . ALA A 1 84 ? 5.924 1.469 -25.496 1.00 82.56 84 ALA A N 1
ATOM 664 C CA . ALA A 1 84 ? 6.498 2.804 -25.666 1.00 82.56 84 ALA A CA 1
ATOM 665 C C . ALA A 1 84 ? 8.030 2.787 -25.545 1.00 82.56 84 ALA A C 1
ATOM 667 O O . ALA A 1 84 ? 8.713 3.481 -26.294 1.00 82.56 84 ALA A O 1
ATOM 668 N N . LEU A 1 85 ? 8.574 1.972 -24.633 1.00 83.06 85 LEU A N 1
ATOM 669 C CA . LEU A 1 85 ? 10.022 1.810 -24.522 1.00 83.06 85 LEU A CA 1
ATOM 670 C C . LEU A 1 85 ? 10.611 1.061 -25.727 1.00 83.06 85 LEU A C 1
ATOM 672 O O . LEU A 1 85 ? 11.626 1.500 -26.258 1.00 83.06 85 LEU A O 1
ATOM 676 N N . SER A 1 86 ? 9.959 -0.014 -26.178 1.00 87.31 86 SER A N 1
ATOM 677 C CA . SER A 1 86 ? 10.361 -0.773 -27.373 1.00 87.31 86 SER A CA 1
ATOM 678 C C . SER A 1 86 ? 10.394 0.119 -28.610 1.00 87.31 86 SER A C 1
ATOM 68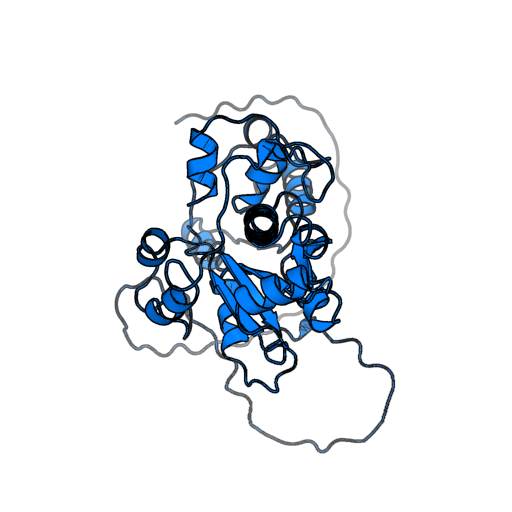0 O O . SER A 1 86 ? 11.418 0.207 -29.277 1.00 87.31 86 SER A O 1
ATOM 682 N N . ASP A 1 87 ? 9.312 0.863 -28.858 1.00 87.75 87 ASP A N 1
ATOM 683 C CA . ASP A 1 87 ? 9.185 1.784 -29.990 1.00 87.75 87 ASP A CA 1
ATOM 684 C C . ASP A 1 87 ? 10.256 2.893 -29.926 1.00 87.75 87 ASP A C 1
ATOM 686 O O . ASP A 1 87 ? 10.773 3.331 -30.952 1.00 87.75 87 ASP A O 1
ATOM 690 N N . LYS A 1 88 ? 10.616 3.358 -28.719 1.00 87.31 88 LYS A N 1
ATOM 691 C CA . LYS A 1 88 ? 11.627 4.410 -28.539 1.00 87.31 88 LYS A CA 1
ATOM 692 C C . LYS A 1 88 ? 13.059 3.916 -28.738 1.00 87.31 88 LYS A C 1
ATOM 694 O O . LYS A 1 88 ? 13.901 4.701 -29.176 1.00 87.31 88 LYS A O 1
ATOM 699 N N . LEU A 1 89 ? 13.338 2.676 -28.348 1.00 87.75 89 LEU A N 1
ATOM 700 C CA . LEU A 1 89 ? 14.664 2.066 -28.438 1.00 87.75 89 LEU A CA 1
ATOM 701 C C . LEU A 1 89 ? 14.884 1.300 -29.748 1.00 87.75 89 LEU A C 1
ATOM 703 O O . LEU A 1 89 ? 16.024 0.937 -30.017 1.00 87.75 89 LEU A O 1
ATOM 707 N N . ASP A 1 90 ? 13.828 1.103 -30.545 1.00 91.75 90 ASP A N 1
ATOM 708 C CA . ASP A 1 90 ? 13.822 0.237 -31.731 1.00 91.75 90 ASP A CA 1
ATOM 709 C C . ASP A 1 90 ? 14.334 -1.177 -31.404 1.00 91.75 90 ASP A C 1
ATOM 711 O O . ASP A 1 90 ? 15.162 -1.758 -32.104 1.00 91.75 90 ASP A O 1
ATOM 715 N N . ASP A 1 91 ? 13.873 -1.714 -30.270 1.00 90.44 91 ASP A N 1
ATOM 716 C CA . ASP A 1 91 ? 14.281 -3.024 -29.764 1.00 90.44 91 ASP A CA 1
ATOM 717 C C . ASP A 1 91 ? 13.114 -3.731 -29.059 1.00 90.44 91 ASP A C 1
ATOM 719 O O . ASP A 1 91 ? 12.144 -3.108 -28.621 1.00 90.44 91 ASP A O 1
ATOM 723 N N . ASN A 1 92 ? 13.202 -5.052 -28.928 1.00 89.06 92 ASN A N 1
ATOM 724 C CA . ASN A 1 92 ? 12.187 -5.869 -28.278 1.00 89.06 92 ASN A CA 1
ATOM 725 C C . ASN A 1 92 ? 12.366 -5.848 -26.758 1.00 89.06 92 ASN A C 1
ATOM 727 O O . ASN A 1 92 ? 13.234 -6.533 -26.214 1.00 89.06 92 ASN A O 1
ATOM 731 N N . ILE A 1 93 ? 11.485 -5.139 -26.050 1.00 87.75 93 ILE A N 1
ATOM 732 C CA . ILE A 1 93 ? 11.470 -5.153 -24.585 1.00 87.75 93 ILE A CA 1
ATOM 733 C C . ILE A 1 93 ? 10.530 -6.243 -24.074 1.00 87.75 93 ILE A C 1
ATOM 735 O O . ILE A 1 93 ? 9.318 -6.220 -24.297 1.00 87.75 93 ILE A O 1
ATOM 739 N N . ARG A 1 94 ? 11.096 -7.187 -23.319 1.00 87.50 94 ARG A N 1
ATOM 740 C CA . ARG A 1 94 ? 10.352 -8.168 -22.526 1.00 87.50 94 ARG A CA 1
ATOM 741 C C . ARG A 1 94 ? 10.248 -7.682 -21.082 1.00 87.50 94 ARG A C 1
ATOM 743 O O . ARG A 1 94 ? 11.231 -7.215 -20.517 1.00 87.50 94 ARG A O 1
ATOM 750 N N . VAL A 1 95 ? 9.068 -7.833 -20.483 1.00 86.06 95 VAL A N 1
ATOM 751 C CA . VAL A 1 95 ? 8.856 -7.582 -19.051 1.00 86.06 95 VAL A CA 1
ATOM 752 C C . VAL A 1 95 ? 8.737 -8.903 -18.316 1.00 86.06 95 VAL A C 1
ATOM 754 O O . VAL A 1 95 ? 7.895 -9.727 -18.667 1.00 86.06 95 VAL A O 1
ATOM 757 N N . ASP A 1 96 ? 9.543 -9.064 -17.271 1.00 86.31 96 ASP A N 1
ATOM 758 C CA . ASP A 1 96 ? 9.433 -10.163 -16.318 1.00 86.31 96 ASP A CA 1
ATOM 759 C C . ASP A 1 96 ? 8.905 -9.601 -14.978 1.00 86.31 96 ASP A C 1
ATOM 761 O O . ASP A 1 96 ? 9.628 -8.874 -14.290 1.00 86.31 96 ASP A O 1
ATOM 765 N N . PRO A 1 97 ? 7.634 -9.866 -14.609 1.00 76.38 97 PRO A N 1
ATOM 766 C CA . PRO A 1 97 ? 7.023 -9.330 -13.395 1.00 76.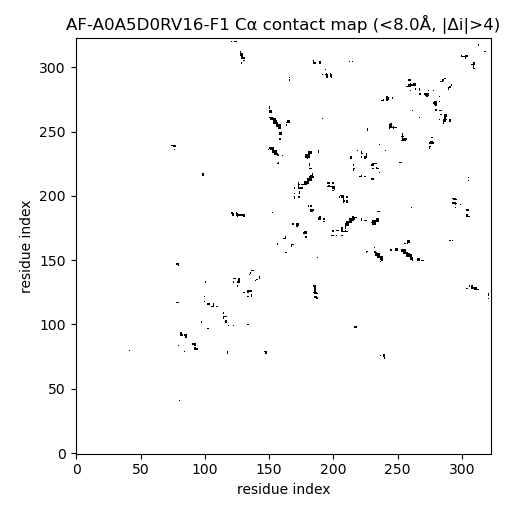38 97 PRO A CA 1
ATOM 767 C C . PRO A 1 97 ? 7.482 -10.136 -12.175 1.00 76.38 97 PRO A C 1
ATOM 769 O O . PRO A 1 97 ? 6.830 -11.084 -11.746 1.00 76.38 97 PRO A O 1
ATOM 772 N N . VAL A 1 98 ? 8.637 -9.768 -11.629 1.00 80.94 98 VAL A N 1
ATOM 773 C CA . VAL A 1 98 ? 9.238 -10.426 -10.463 1.00 80.94 98 VAL A CA 1
ATOM 774 C C . VAL A 1 98 ? 9.336 -9.472 -9.274 1.00 80.94 98 VAL A C 1
ATOM 776 O O . VAL A 1 98 ? 9.429 -8.256 -9.436 1.00 80.94 98 VAL A O 1
ATOM 779 N N . GLY A 1 99 ? 9.332 -10.023 -8.058 1.00 75.94 99 GLY A N 1
ATOM 780 C CA . GLY A 1 99 ? 9.569 -9.248 -6.839 1.00 75.94 99 GLY A CA 1
ATOM 781 C C . GLY A 1 99 ? 10.999 -8.697 -6.759 1.00 75.94 99 GLY A C 1
ATOM 782 O O . GLY A 1 99 ? 11.910 -9.187 -7.430 1.00 75.94 99 GLY A O 1
ATOM 783 N N . ALA A 1 100 ? 11.215 -7.704 -5.889 1.00 78.62 100 ALA A N 1
ATOM 784 C CA . ALA A 1 100 ? 12.479 -6.965 -5.801 1.00 78.62 100 ALA A CA 1
ATOM 785 C C . ALA A 1 100 ? 13.720 -7.863 -5.631 1.00 78.62 100 ALA A C 1
ATOM 787 O O . ALA A 1 100 ? 14.726 -7.649 -6.304 1.00 78.62 100 ALA A O 1
ATOM 788 N N . ALA A 1 101 ? 13.638 -8.898 -4.787 1.00 80.19 101 ALA A N 1
ATOM 789 C CA . ALA A 1 101 ? 14.752 -9.815 -4.545 1.00 80.19 101 ALA A CA 1
ATOM 790 C C . ALA A 1 101 ? 15.197 -10.560 -5.818 1.00 80.19 101 ALA A C 1
ATOM 792 O O . ALA A 1 101 ? 16.390 -10.626 -6.114 1.00 80.19 101 ALA A O 1
ATOM 793 N N . GLU A 1 102 ? 14.251 -11.090 -6.597 1.00 84.75 102 GLU A N 1
ATOM 794 C CA . GLU A 1 102 ? 14.559 -11.763 -7.865 1.00 84.75 102 GLU A CA 1
ATOM 795 C C . GLU A 1 102 ? 14.992 -10.766 -8.947 1.00 84.75 102 GLU A C 1
ATOM 797 O O . GLU A 1 102 ? 15.896 -11.070 -9.725 1.00 84.75 102 GLU A O 1
ATOM 802 N N . GLY A 1 103 ? 14.441 -9.547 -8.942 1.00 88.69 103 GLY A N 1
ATOM 803 C CA . GLY A 1 103 ? 14.881 -8.455 -9.815 1.00 88.69 103 GLY A CA 1
ATOM 804 C C . GLY A 1 103 ? 16.360 -8.102 -9.621 1.00 88.69 103 GLY A C 1
ATOM 805 O O . GLY A 1 103 ? 17.123 -8.072 -10.587 1.00 88.69 103 GLY A O 1
ATOM 806 N N . PHE A 1 104 ? 16.805 -7.931 -8.372 1.00 88.62 104 PHE A N 1
ATOM 807 C CA . PHE A 1 104 ? 18.218 -7.675 -8.073 1.00 88.62 104 PHE A CA 1
ATOM 808 C C . PHE A 1 104 ? 19.127 -8.853 -8.439 1.00 88.62 104 PHE A C 1
ATOM 810 O O . PHE A 1 104 ? 20.207 -8.645 -8.992 1.00 88.62 104 PHE A O 1
ATOM 817 N N . LYS A 1 105 ? 18.690 -10.100 -8.212 1.00 89.31 105 LYS A N 1
ATOM 818 C CA . LYS A 1 105 ? 19.442 -11.286 -8.662 1.00 89.31 105 LYS A CA 1
ATOM 819 C C . LYS A 1 105 ? 19.582 -11.328 -10.184 1.00 89.31 105 LYS A C 1
ATOM 821 O O . LYS A 1 105 ? 20.641 -11.711 -10.679 1.00 89.31 105 LYS A O 1
ATOM 826 N N . ALA A 1 106 ? 18.539 -10.958 -10.928 1.00 91.12 106 ALA A N 1
ATOM 827 C CA . ALA A 1 106 ? 18.577 -10.907 -12.386 1.00 91.12 106 ALA A CA 1
ATOM 828 C C . ALA A 1 106 ? 19.553 -9.834 -12.892 1.00 91.12 106 ALA A C 1
ATOM 830 O O . ALA A 1 106 ? 20.368 -10.126 -13.767 1.00 91.12 106 ALA A O 1
ATOM 831 N N . LEU A 1 107 ? 19.534 -8.637 -12.292 1.00 91.31 107 LEU A N 1
ATOM 832 C CA . LEU A 1 107 ? 20.501 -7.577 -12.593 1.00 91.31 107 LEU A CA 1
ATOM 833 C C . LEU A 1 107 ? 21.943 -8.026 -12.334 1.00 91.31 107 LEU A C 1
ATOM 835 O O . LEU A 1 107 ? 22.794 -7.886 -13.206 1.00 91.31 107 LEU A O 1
ATOM 839 N N . ALA A 1 108 ? 22.213 -8.617 -11.168 1.00 89.06 108 ALA A N 1
ATOM 840 C CA . ALA A 1 108 ? 23.556 -9.056 -10.791 1.00 89.06 108 ALA A CA 1
ATOM 841 C C . ALA A 1 108 ? 24.130 -10.140 -11.725 1.00 89.06 108 ALA A C 1
ATOM 843 O O . ALA A 1 108 ? 25.347 -10.278 -11.848 1.00 89.06 108 ALA A O 1
ATOM 844 N N . ARG A 1 109 ? 23.266 -10.921 -12.388 1.00 90.56 109 ARG A N 1
ATOM 845 C CA . ARG A 1 109 ? 23.666 -11.966 -13.344 1.00 90.56 109 ARG A CA 1
ATOM 846 C C . ARG A 1 109 ? 23.926 -11.429 -14.754 1.00 90.56 109 ARG A C 1
ATOM 848 O O . ARG A 1 109 ? 24.632 -12.095 -15.512 1.00 90.56 109 ARG A O 1
ATOM 855 N N . ASP A 1 110 ? 23.380 -10.268 -15.128 1.00 91.19 110 ASP A N 1
ATOM 856 C CA . ASP A 1 110 ? 23.525 -9.735 -16.487 1.00 91.19 110 ASP A CA 1
ATOM 857 C C . ASP A 1 110 ? 24.705 -8.767 -16.627 1.00 91.19 110 ASP A C 1
ATOM 859 O O . ASP A 1 110 ? 24.581 -7.550 -16.513 1.00 91.19 110 ASP A O 1
ATOM 863 N N . SER A 1 111 ? 25.865 -9.309 -16.989 1.00 87.56 111 SER A N 1
ATOM 864 C CA . SER A 1 111 ? 27.070 -8.517 -17.266 1.00 87.56 111 SER A CA 1
ATOM 865 C C . SER A 1 111 ? 27.028 -7.731 -18.586 1.00 87.56 111 SER A C 1
ATOM 867 O O . SER A 1 111 ? 27.942 -6.951 -18.862 1.00 87.56 111 SER A O 1
ATOM 869 N N . ARG A 1 112 ? 26.000 -7.929 -19.426 1.00 90.88 112 ARG A N 1
ATOM 870 C CA . ARG A 1 112 ? 25.885 -7.297 -20.754 1.00 90.88 112 ARG A CA 1
ATOM 871 C C . ARG A 1 112 ? 25.209 -5.927 -20.708 1.00 90.88 112 ARG A C 1
ATOM 873 O O . ARG A 1 112 ? 25.380 -5.160 -21.652 1.00 90.88 112 ARG A O 1
ATOM 880 N N . GLY A 1 113 ? 24.467 -5.625 -19.639 1.00 85.69 113 GLY A N 1
ATOM 881 C CA . GLY A 1 113 ? 23.696 -4.385 -19.502 1.00 85.69 113 GLY A CA 1
ATOM 882 C C . GLY A 1 113 ? 22.411 -4.356 -20.336 1.00 85.69 113 GLY A C 1
ATOM 883 O O . GLY A 1 113 ? 21.965 -3.285 -20.732 1.00 85.69 113 GLY A O 1
ATOM 884 N N . THR A 1 114 ? 21.842 -5.525 -20.634 1.00 90.88 114 THR A N 1
ATOM 885 C CA . THR A 1 114 ? 20.582 -5.692 -21.382 1.00 90.88 114 THR A CA 1
ATOM 886 C C . THR A 1 114 ? 19.358 -5.811 -20.473 1.00 90.88 114 THR A C 1
ATOM 888 O O . THR A 1 114 ? 18.230 -5.668 -20.933 1.00 90.88 114 THR A O 1
ATOM 891 N N . THR A 1 115 ? 19.573 -6.055 -19.181 1.00 92.12 115 THR A N 1
ATOM 892 C CA . THR A 1 115 ? 18.530 -6.106 -18.158 1.00 92.12 115 THR A CA 1
ATOM 893 C C . THR A 1 115 ? 18.409 -4.753 -17.467 1.00 92.12 115 THR A C 1
ATOM 895 O O . THR A 1 115 ? 19.378 -4.233 -16.915 1.00 92.12 115 THR A O 1
ATOM 898 N N . ILE A 1 116 ? 17.196 -4.204 -17.449 1.00 89.31 116 ILE A N 1
ATOM 899 C CA . ILE A 1 116 ? 16.844 -3.000 -16.692 1.00 89.31 116 ILE A CA 1
ATOM 900 C C . ILE A 1 116 ? 15.786 -3.398 -15.668 1.00 89.31 116 ILE A C 1
ATOM 902 O O . ILE A 1 116 ? 14.815 -4.072 -16.005 1.00 89.31 116 ILE A O 1
ATOM 906 N N . MET A 1 117 ? 15.956 -2.962 -14.423 1.00 89.00 117 MET A N 1
ATOM 907 C CA . MET A 1 117 ? 14.927 -3.092 -13.396 1.00 89.00 117 MET A CA 1
ATOM 908 C C . MET A 1 117 ? 14.206 -1.759 -13.245 1.00 89.00 117 MET A C 1
ATOM 910 O O . MET A 1 117 ? 14.831 -0.736 -12.970 1.00 89.00 117 MET A O 1
ATOM 914 N N . VAL A 1 118 ? 12.884 -1.785 -13.383 1.00 85.38 118 VAL A N 1
ATOM 915 C CA . VAL A 1 118 ? 12.023 -0.679 -12.964 1.00 85.38 118 VAL A CA 1
ATOM 916 C C . VAL A 1 118 ? 11.542 -0.992 -11.557 1.00 85.38 118 VAL A C 1
ATOM 918 O O . VAL A 1 118 ? 10.903 -2.017 -11.332 1.00 85.38 118 VAL A O 1
ATOM 921 N N . PHE A 1 119 ? 11.865 -0.123 -10.608 1.00 81.00 119 PHE A N 1
ATOM 922 C CA . PHE A 1 119 ? 11.491 -0.283 -9.209 1.00 81.00 119 PHE A CA 1
ATOM 923 C C . PHE A 1 119 ? 10.920 1.024 -8.661 1.00 81.00 119 PHE A C 1
ATOM 925 O O . PHE A 1 119 ? 11.245 2.109 -9.140 1.00 81.00 119 PHE A O 1
ATOM 932 N N . HIS A 1 120 ? 10.047 0.920 -7.662 1.00 80.44 120 HIS A N 1
ATOM 933 C CA . HIS A 1 120 ? 9.542 2.074 -6.917 1.00 80.44 120 HIS A CA 1
ATOM 934 C C . HIS A 1 120 ? 10.338 2.269 -5.621 1.00 80.44 120 HIS A C 1
ATOM 936 O O . HIS A 1 120 ? 11.295 1.551 -5.344 1.00 80.44 120 HIS A O 1
ATOM 942 N N . SER A 1 121 ? 9.924 3.216 -4.779 1.00 78.81 121 SER A N 1
ATOM 943 C CA . SER A 1 121 ? 10.646 3.632 -3.566 1.00 78.81 121 SER A CA 1
ATOM 944 C C . SER A 1 121 ? 11.024 2.511 -2.584 1.00 78.81 121 SER A C 1
ATOM 946 O O . SER A 1 121 ? 11.918 2.717 -1.768 1.00 78.81 121 SER A O 1
ATOM 948 N N . GLN A 1 122 ? 10.439 1.312 -2.699 1.00 82.31 122 GLN A N 1
ATOM 949 C CA . GLN A 1 122 ? 10.775 0.136 -1.891 1.00 82.31 122 GLN A CA 1
ATOM 950 C C . GLN A 1 122 ? 12.275 -0.158 -1.891 1.00 82.31 122 GLN A C 1
ATOM 952 O O . GLN A 1 122 ? 12.820 -0.409 -0.830 1.00 82.31 122 GLN A O 1
ATOM 957 N N . SER A 1 123 ? 12.964 -0.119 -3.031 1.00 82.44 123 SER A N 1
ATOM 958 C CA . SER A 1 123 ? 14.387 -0.487 -3.054 1.00 82.44 123 SER A CA 1
ATOM 959 C C . SER A 1 123 ? 15.254 0.469 -2.225 1.00 82.44 123 SER A C 1
ATOM 961 O O . SER A 1 123 ? 16.176 0.035 -1.537 1.00 82.44 123 SER A O 1
ATOM 963 N N . TYR A 1 124 ? 14.915 1.763 -2.218 1.00 83.62 124 TYR A N 1
ATOM 964 C CA . TYR A 1 124 ? 15.558 2.744 -1.338 1.00 83.62 124 TYR A CA 1
ATOM 965 C C . TYR A 1 124 ? 15.159 2.533 0.127 1.00 83.62 124 TYR A C 1
ATOM 967 O O . TYR A 1 124 ? 15.990 2.638 1.029 1.00 83.62 124 TYR A O 1
ATOM 975 N N . LEU A 1 125 ? 13.883 2.223 0.371 1.00 81.12 125 LEU A N 1
ATOM 976 C CA . LEU A 1 125 ? 13.356 1.990 1.712 1.00 81.12 125 LEU A CA 1
ATOM 977 C C . LEU A 1 125 ? 13.945 0.727 2.343 1.00 81.12 125 LEU A C 1
ATOM 979 O O . LEU A 1 125 ? 14.308 0.757 3.508 1.00 81.12 125 LEU A O 1
ATOM 983 N N . GLN A 1 126 ? 14.129 -0.353 1.596 1.00 80.44 126 GLN A N 1
ATOM 984 C CA . GLN A 1 126 ? 14.761 -1.579 2.078 1.00 80.44 126 GLN A CA 1
ATOM 985 C C . GLN A 1 126 ? 16.189 -1.329 2.576 1.00 80.44 126 GLN A C 1
ATOM 987 O O . GLN A 1 126 ? 16.548 -1.775 3.669 1.00 80.44 126 GLN A O 1
ATOM 992 N N . GLN A 1 127 ? 16.973 -0.536 1.838 1.00 80.75 127 GLN A N 1
ATOM 993 C CA . GLN A 1 127 ? 18.284 -0.075 2.294 1.00 80.75 127 GLN A CA 1
ATOM 994 C C . GLN A 1 127 ? 18.170 0.794 3.561 1.00 80.75 127 GLN A C 1
ATOM 996 O O . GLN A 1 127 ? 18.935 0.605 4.511 1.00 80.75 127 GLN A O 1
ATOM 1001 N N . LEU A 1 128 ? 17.194 1.712 3.610 1.00 77.31 128 LEU A N 1
ATOM 1002 C CA . LEU A 1 128 ? 16.929 2.583 4.764 1.00 77.31 128 LEU A CA 1
ATOM 1003 C C . LEU A 1 128 ? 16.536 1.798 6.020 1.00 77.31 128 LEU A C 1
ATOM 1005 O O . LEU A 1 128 ? 17.068 2.058 7.094 1.00 77.31 128 LEU A O 1
ATOM 1009 N N . TYR A 1 129 ? 15.636 0.831 5.902 1.00 74.31 129 TYR A N 1
ATOM 1010 C CA . TYR A 1 129 ? 15.205 -0.036 6.997 1.00 74.31 129 TYR A CA 1
ATOM 1011 C C . TYR A 1 129 ? 16.245 -1.108 7.340 1.00 74.31 129 TYR A C 1
ATOM 1013 O O . TYR A 1 129 ? 16.100 -1.809 8.336 1.00 74.31 129 TYR A O 1
ATOM 1021 N N . GLY A 1 130 ? 17.316 -1.214 6.547 1.00 76.94 130 GLY A N 1
ATOM 1022 C CA . GLY A 1 130 ? 18.370 -2.193 6.751 1.00 76.94 130 GLY A CA 1
ATOM 1023 C C . GLY A 1 130 ? 17.884 -3.628 6.600 1.00 76.94 130 GLY A C 1
ATOM 1024 O O . GLY A 1 130 ? 18.416 -4.497 7.284 1.00 76.94 130 GLY A O 1
ATOM 1025 N N . VAL A 1 131 ? 16.894 -3.859 5.731 1.00 79.19 131 VAL A N 1
ATOM 1026 C CA . VAL A 1 131 ? 16.346 -5.189 5.462 1.00 79.19 131 VAL A CA 1
ATOM 1027 C C . VAL A 1 131 ? 17.471 -6.105 4.989 1.00 79.19 131 VAL A C 1
ATOM 1029 O O . VAL A 1 131 ? 18.207 -5.773 4.055 1.00 79.19 131 VAL A O 1
ATOM 1032 N N . GLU A 1 132 ? 17.619 -7.249 5.649 1.00 78.94 132 GLU A N 1
ATOM 1033 C CA . GLU A 1 132 ? 18.674 -8.214 5.353 1.00 78.94 132 GLU A CA 1
ATOM 1034 C C . GLU A 1 132 ? 18.645 -8.647 3.878 1.00 78.94 132 GLU A C 1
ATOM 1036 O O . GLU A 1 132 ? 17.584 -8.838 3.285 1.00 78.94 132 GLU A O 1
ATOM 1041 N N . GLY A 1 133 ? 19.826 -8.754 3.265 1.00 78.75 133 GLY A N 1
ATOM 1042 C CA . GLY A 1 133 ? 19.967 -9.106 1.850 1.00 78.75 133 GLY A CA 1
ATOM 1043 C C . GLY A 1 133 ? 19.652 -7.978 0.860 1.00 78.75 133 GLY A C 1
ATOM 1044 O O . GLY A 1 133 ? 19.778 -8.194 -0.345 1.00 78.75 133 GLY A O 1
ATOM 1045 N N . SER A 1 134 ? 19.282 -6.783 1.331 1.00 80.19 134 SER A N 1
ATOM 1046 C CA . SER A 1 134 ? 19.059 -5.630 0.450 1.00 80.19 134 SER A CA 1
ATOM 1047 C C . SER A 1 134 ? 20.392 -5.028 -0.003 1.00 80.19 134 SER A C 1
ATOM 1049 O O . SER A 1 134 ? 21.242 -4.759 0.853 1.00 80.19 134 SER A O 1
ATOM 1051 N N . PRO A 1 135 ? 20.593 -4.798 -1.312 1.00 83.25 135 PRO A N 1
ATOM 1052 C CA . PRO A 1 135 ? 21.821 -4.192 -1.810 1.00 83.25 135 PRO A CA 1
ATOM 1053 C C . PRO A 1 135 ? 21.920 -2.711 -1.430 1.00 83.25 135 PRO A C 1
ATOM 1055 O O . PRO A 1 135 ? 20.918 -2.061 -1.111 1.00 83.25 135 PRO A O 1
ATOM 1058 N N . ASP A 1 136 ? 23.128 -2.155 -1.523 1.00 87.38 136 ASP A N 1
ATOM 1059 C CA . ASP A 1 136 ? 23.300 -0.707 -1.512 1.00 87.38 136 ASP A CA 1
ATOM 1060 C C . ASP A 1 136 ? 23.014 -0.190 -2.921 1.00 87.38 136 ASP A C 1
ATOM 1062 O O . ASP A 1 136 ? 23.883 -0.171 -3.789 1.00 87.38 136 ASP A O 1
ATOM 1066 N N . VAL A 1 137 ? 21.769 0.221 -3.174 1.00 85.88 137 VAL A N 1
ATOM 1067 C CA . VAL A 1 137 ? 21.339 0.564 -4.536 1.00 85.88 137 VAL A CA 1
ATOM 1068 C C . VAL A 1 137 ? 22.092 1.748 -5.142 1.00 85.88 137 VAL A C 1
ATOM 1070 O O . VAL A 1 137 ? 22.126 1.875 -6.363 1.00 85.88 137 VAL A O 1
ATOM 1073 N N . PHE A 1 138 ? 22.709 2.594 -4.312 1.00 83.19 138 PHE A N 1
ATOM 1074 C CA . PHE A 1 138 ? 23.489 3.746 -4.763 1.00 83.19 138 PHE A CA 1
ATOM 1075 C C . PHE A 1 138 ? 24.963 3.415 -5.006 1.00 83.19 138 PHE A C 1
ATOM 1077 O O . PHE A 1 138 ? 25.608 4.101 -5.798 1.00 83.19 138 PHE A O 1
ATOM 1084 N N . ALA A 1 139 ? 25.501 2.399 -4.328 1.00 87.56 139 ALA A N 1
ATOM 1085 C CA . ALA A 1 139 ? 26.872 1.942 -4.537 1.00 87.56 139 ALA A CA 1
ATOM 1086 C C . ALA A 1 139 ? 26.966 0.859 -5.624 1.00 87.56 139 ALA A C 1
ATOM 1088 O O . ALA A 1 139 ? 27.912 0.857 -6.411 1.00 87.56 139 ALA A O 1
ATOM 1089 N N . ASP A 1 140 ? 25.978 -0.035 -5.679 1.00 87.12 140 ASP A N 1
ATOM 1090 C CA . ASP A 1 140 ? 26.044 -1.269 -6.462 1.00 87.12 140 ASP A CA 1
ATOM 1091 C C . ASP A 1 140 ? 25.474 -1.112 -7.885 1.00 87.12 140 ASP A C 1
ATOM 1093 O O . ASP A 1 140 ? 25.785 -1.920 -8.763 1.00 87.12 140 ASP A O 1
ATOM 1097 N N . TYR A 1 141 ? 24.653 -0.081 -8.146 1.00 88.19 141 TYR A N 1
ATOM 1098 C CA . TYR A 1 141 ? 23.922 0.072 -9.411 1.00 88.19 141 TYR A CA 1
ATOM 1099 C C . TYR A 1 141 ? 23.928 1.500 -9.971 1.00 88.19 141 TYR A C 1
ATOM 1101 O O . TYR A 1 141 ? 23.980 2.495 -9.251 1.00 88.19 141 TYR A O 1
ATOM 1109 N N . ASN A 1 142 ? 23.784 1.596 -11.298 1.00 88.94 142 ASN A N 1
ATOM 1110 C CA . ASN A 1 142 ? 23.499 2.856 -11.980 1.00 88.94 142 ASN A CA 1
ATOM 1111 C C . ASN A 1 142 ? 21.995 3.136 -11.937 1.00 88.94 142 ASN A C 1
ATOM 1113 O O . ASN A 1 142 ? 21.218 2.531 -12.678 1.00 88.94 142 ASN A O 1
ATOM 1117 N N . VAL A 1 143 ? 21.593 4.069 -11.083 1.00 88.25 143 VAL A N 1
ATOM 1118 C CA . VAL A 1 143 ? 20.192 4.466 -10.924 1.00 88.25 143 VAL A CA 1
ATOM 1119 C C . VAL A 1 143 ? 19.832 5.557 -11.937 1.00 88.25 143 VAL A C 1
ATOM 1121 O O . VAL A 1 143 ? 20.456 6.617 -11.978 1.00 88.25 143 VAL A O 1
ATOM 1124 N N . GLY A 1 144 ? 18.827 5.280 -12.772 1.00 84.94 144 GLY A N 1
ATOM 1125 C CA . GLY A 1 144 ? 18.287 6.223 -13.755 1.00 84.94 144 GLY A CA 1
ATOM 1126 C C . GLY A 1 144 ? 17.320 7.260 -13.158 1.00 84.94 144 GLY A C 1
ATOM 1127 O O . GLY A 1 144 ? 17.073 7.263 -11.952 1.00 84.94 144 GLY A O 1
ATOM 1128 N N . PRO A 1 145 ? 16.754 8.155 -13.989 1.00 82.50 145 PRO A N 1
ATOM 1129 C CA . PRO A 1 145 ? 15.766 9.130 -13.535 1.00 82.50 145 PRO A CA 1
ATOM 1130 C C . PRO A 1 145 ? 14.444 8.463 -13.122 1.00 82.50 145 PRO A C 1
ATOM 1132 O O . PRO A 1 145 ? 14.088 7.393 -13.617 1.00 82.50 145 PRO A O 1
ATOM 1135 N N . THR A 1 146 ? 13.672 9.143 -12.273 1.00 80.56 146 THR A N 1
ATOM 1136 C CA . THR A 1 146 ? 12.266 8.799 -12.023 1.00 80.56 146 THR A CA 1
ATOM 1137 C C . THR A 1 146 ? 11.456 8.999 -13.302 1.00 80.56 146 THR A C 1
ATOM 1139 O O . THR A 1 146 ? 11.479 10.081 -13.885 1.00 80.56 146 THR A O 1
ATOM 1142 N N . ILE A 1 147 ? 10.732 7.964 -13.730 1.00 75.38 147 ILE A N 1
ATOM 1143 C CA . ILE A 1 147 ? 9.937 7.979 -14.972 1.00 75.38 147 ILE A CA 1
ATOM 1144 C C . ILE A 1 147 ? 8.425 8.089 -14.737 1.00 75.38 147 ILE A C 1
ATOM 1146 O O . ILE A 1 147 ? 7.680 8.336 -15.679 1.00 75.38 147 ILE A O 1
ATOM 1150 N N . ALA A 1 148 ? 7.969 7.881 -13.500 1.00 74.81 148 ALA A N 1
ATOM 1151 C CA . ALA A 1 148 ? 6.569 7.974 -13.109 1.00 74.81 148 ALA A CA 1
ATOM 1152 C C . ALA A 1 148 ? 6.456 8.261 -11.607 1.00 74.81 148 ALA A C 1
ATOM 1154 O O . ALA A 1 148 ? 7.304 7.825 -10.826 1.00 74.81 148 ALA A O 1
ATOM 1155 N N . VAL A 1 149 ? 5.389 8.958 -11.220 1.00 73.31 149 VAL A N 1
ATOM 1156 C CA . VAL A 1 149 ? 5.009 9.198 -9.824 1.00 73.31 149 VAL A CA 1
ATOM 1157 C C . VAL A 1 149 ? 3.677 8.502 -9.574 1.00 73.31 149 VAL A C 1
ATOM 1159 O O . VAL A 1 149 ? 2.769 8.550 -10.404 1.00 73.31 149 VAL A O 1
ATOM 1162 N N . ASN A 1 150 ? 3.580 7.805 -8.448 1.00 76.19 150 ASN A N 1
ATOM 1163 C CA . ASN A 1 150 ? 2.343 7.178 -8.012 1.00 76.19 150 ASN A CA 1
ATOM 1164 C C . ASN A 1 150 ? 1.508 8.249 -7.277 1.00 76.19 150 ASN A C 1
ATOM 1166 O O . ASN A 1 150 ? 2.003 8.780 -6.290 1.00 76.19 150 ASN A O 1
ATOM 1170 N N . PRO A 1 151 ? 0.270 8.570 -7.709 1.00 71.00 151 PRO A N 1
ATOM 1171 C CA . PRO A 1 151 ? -0.556 9.597 -7.075 1.00 71.00 151 PRO A CA 1
ATOM 1172 C C . PRO A 1 151 ? -0.921 9.243 -5.631 1.00 71.00 151 PRO A C 1
ATOM 1174 O O . PRO A 1 151 ? -1.289 10.127 -4.864 1.00 71.00 151 PRO A O 1
ATOM 1177 N N . GLY A 1 152 ? -0.828 7.969 -5.237 1.00 81.62 152 GLY A N 1
ATOM 1178 C CA . GLY A 1 152 ? -1.003 7.577 -3.853 1.00 81.62 152 GLY A CA 1
ATOM 1179 C C . GLY A 1 152 ? -1.078 6.074 -3.636 1.00 81.62 152 GLY A C 1
ATOM 1180 O O . GLY A 1 152 ? -1.569 5.303 -4.462 1.00 81.62 152 GLY A O 1
ATOM 1181 N N . ASN A 1 153 ? -0.629 5.664 -2.453 1.00 89.25 153 ASN A N 1
ATOM 1182 C CA . ASN A 1 153 ? -0.989 4.366 -1.905 1.00 89.25 153 ASN A CA 1
ATOM 1183 C C . ASN A 1 153 ? -2.222 4.494 -1.022 1.00 89.25 153 ASN A C 1
ATOM 1185 O O . ASN A 1 153 ? -2.449 5.517 -0.371 1.00 89.25 153 ASN A O 1
ATOM 1189 N N . ALA A 1 154 ? -2.974 3.411 -0.987 1.00 94.00 154 ALA A N 1
ATOM 1190 C CA . ALA A 1 154 ? -4.211 3.284 -0.268 1.00 94.00 154 ALA A CA 1
ATOM 1191 C C . ALA A 1 154 ? -4.227 2.003 0.567 1.00 94.00 154 ALA A C 1
ATOM 1193 O O . ALA A 1 154 ? -3.442 1.073 0.350 1.00 94.00 154 ALA A O 1
ATOM 1194 N N . TYR A 1 155 ? -5.114 2.002 1.549 1.00 97.06 155 TYR A N 1
ATOM 1195 C CA . TYR A 1 155 ? -5.451 0.868 2.383 1.00 97.06 155 TYR A CA 1
ATOM 1196 C C . TYR A 1 155 ? -6.861 0.428 2.043 1.00 97.06 155 TYR A C 1
ATOM 1198 O O . TYR A 1 155 ? -7.763 1.260 1.889 1.00 97.06 155 TYR A O 1
ATOM 1206 N N . PHE A 1 156 ? -7.006 -0.883 1.923 1.00 97.62 156 PHE A N 1
ATOM 1207 C CA . PHE A 1 156 ? -8.211 -1.535 1.456 1.00 97.62 156 PHE A CA 1
ATOM 1208 C C . PHE A 1 156 ? -8.644 -2.604 2.437 1.00 97.62 156 PHE A C 1
ATOM 1210 O O . PHE A 1 156 ? -7.806 -3.223 3.093 1.00 97.62 156 PHE A O 1
ATOM 1217 N N . VAL A 1 157 ? -9.942 -2.845 2.464 1.00 98.19 157 VAL A N 1
ATOM 1218 C CA . VAL A 1 157 ? -10.602 -3.942 3.175 1.00 98.19 157 VAL A CA 1
ATOM 1219 C C . VAL A 1 157 ? -11.500 -4.695 2.188 1.00 98.19 157 VAL A C 1
ATOM 1221 O O . VAL A 1 157 ? -11.877 -4.091 1.176 1.00 98.19 157 VAL A O 1
ATOM 1224 N N . PRO A 1 158 ? -11.873 -5.960 2.450 1.00 97.19 158 PRO A N 1
ATOM 1225 C CA . PRO A 1 158 ? -12.927 -6.636 1.690 1.00 97.19 158 PRO A CA 1
ATOM 1226 C C . PRO A 1 158 ? -14.216 -5.807 1.644 1.00 97.19 158 PRO A C 1
ATOM 1228 O O . PRO A 1 158 ? -14.526 -5.092 2.602 1.00 97.19 158 PRO A O 1
ATOM 1231 N N . ALA A 1 159 ? -14.988 -5.883 0.560 1.00 95.94 159 ALA A N 1
ATOM 1232 C CA . ALA A 1 159 ? -16.217 -5.096 0.438 1.00 95.94 159 ALA A CA 1
ATOM 1233 C C . ALA A 1 159 ? -17.247 -5.418 1.540 1.00 95.94 159 ALA A C 1
ATOM 1235 O O . ALA A 1 159 ? -17.907 -4.525 2.088 1.00 95.94 159 ALA A O 1
ATOM 1236 N N . ASP A 1 160 ? -17.320 -6.686 1.935 1.00 94.12 160 ASP A N 1
ATOM 1237 C CA . ASP A 1 160 ? -18.162 -7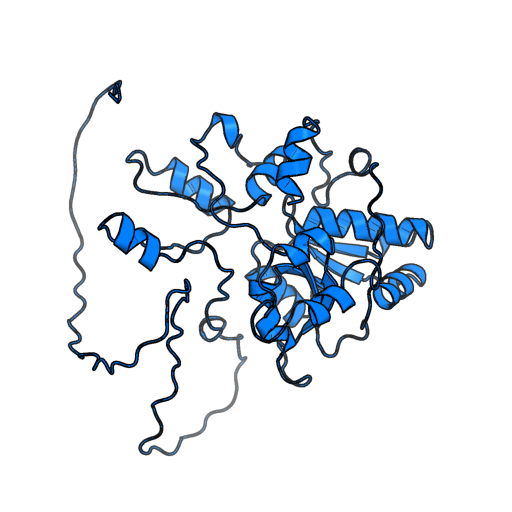.205 3.012 1.00 94.12 160 ASP A CA 1
ATOM 1238 C C . ASP A 1 160 ? -17.566 -7.013 4.420 1.00 94.12 160 ASP A C 1
ATOM 1240 O O . ASP A 1 160 ? -18.230 -7.311 5.414 1.00 94.12 160 ASP A O 1
ATOM 1244 N N . SER A 1 161 ? -16.365 -6.432 4.528 1.00 96.31 161 SER A N 1
ATOM 1245 C CA . SER A 1 161 ? -15.673 -6.202 5.800 1.00 96.31 161 SER A CA 1
ATOM 1246 C C . SER A 1 161 ? -16.534 -5.428 6.802 1.00 96.31 161 SER A C 1
ATOM 1248 O O . SER A 1 161 ? -17.219 -4.472 6.414 1.00 96.31 161 SER A O 1
ATOM 1250 N N . PRO A 1 162 ? -16.466 -5.748 8.109 1.00 95.50 162 PRO A N 1
ATOM 1251 C CA . PRO A 1 162 ? -17.105 -4.934 9.141 1.00 95.50 162 PRO A CA 1
ATOM 1252 C C . PRO A 1 162 ? -16.496 -3.527 9.249 1.00 95.50 162 PRO A C 1
ATOM 1254 O O . PRO A 1 162 ? -17.115 -2.639 9.829 1.00 95.50 162 PRO A O 1
ATOM 1257 N N . TYR A 1 163 ? -15.302 -3.308 8.695 1.00 97.56 163 TYR A N 1
ATOM 1258 C CA . TYR A 1 163 ? -14.624 -2.019 8.706 1.00 97.56 163 TYR A CA 1
ATOM 1259 C C . TYR A 1 163 ? -14.991 -1.222 7.459 1.00 97.56 163 TYR A C 1
ATOM 1261 O O . TYR A 1 163 ? -14.760 -1.680 6.343 1.00 97.56 163 TYR A O 1
ATOM 1269 N N . LYS A 1 164 ? -15.542 -0.018 7.628 1.00 95.94 164 LYS A N 1
ATOM 1270 C CA . LYS A 1 164 ? -15.860 0.894 6.516 1.00 95.94 164 LYS A CA 1
ATOM 1271 C C . LYS A 1 164 ? -14.967 2.133 6.515 1.00 95.94 164 LYS A C 1
ATOM 1273 O O . LYS A 1 164 ? -14.855 2.815 5.501 1.00 95.94 164 LYS A O 1
ATOM 1278 N N . THR A 1 165 ? -14.307 2.409 7.634 1.00 97.19 165 THR A N 1
ATOM 1279 C CA . THR A 1 165 ? -13.443 3.570 7.846 1.00 97.19 165 THR A CA 1
ATOM 1280 C C . THR A 1 165 ? -12.207 3.200 8.670 1.00 97.19 165 THR A C 1
ATOM 1282 O O . THR A 1 165 ? -12.161 2.164 9.336 1.00 97.19 165 THR A O 1
ATOM 1285 N N . MET A 1 166 ? -11.202 4.083 8.690 1.00 97.31 166 MET A N 1
ATOM 1286 C CA . MET A 1 166 ? -10.091 3.953 9.643 1.00 97.31 166 MET A CA 1
ATOM 1287 C C . MET A 1 166 ? -10.541 4.051 11.103 1.00 97.31 166 MET A C 1
ATOM 1289 O O . MET A 1 166 ? -9.894 3.462 11.965 1.00 97.31 166 MET A O 1
ATOM 1293 N N . ASP A 1 167 ? -11.629 4.770 11.394 1.00 97.19 167 ASP A N 1
ATOM 1294 C CA . ASP A 1 167 ? -12.166 4.857 12.753 1.00 97.19 167 ASP A CA 1
ATOM 1295 C C . ASP A 1 167 ? -12.719 3.508 13.227 1.00 97.19 167 ASP A C 1
ATOM 1297 O O . ASP A 1 167 ? -12.500 3.158 14.383 1.00 97.19 167 ASP A O 1
ATOM 1301 N N . ASP A 1 168 ? -13.331 2.711 12.344 1.00 98.19 168 ASP A N 1
ATOM 1302 C CA . ASP A 1 168 ? -13.764 1.346 12.681 1.00 98.19 168 ASP A CA 1
ATOM 1303 C C . ASP A 1 168 ? -12.563 0.449 13.008 1.00 98.19 168 ASP A C 1
ATOM 1305 O O . ASP A 1 168 ? -12.579 -0.294 13.990 1.00 98.19 168 ASP A O 1
ATOM 1309 N N . ILE A 1 169 ? -11.490 0.558 12.214 1.00 98.50 169 ILE A N 1
ATOM 1310 C CA . ILE A 1 169 ? -10.235 -0.177 12.427 1.00 98.50 169 ILE A CA 1
ATOM 1311 C C . ILE A 1 169 ? -9.613 0.195 13.776 1.00 98.50 169 ILE A C 1
ATOM 1313 O O . ILE A 1 169 ? -9.224 -0.681 14.552 1.00 98.50 169 ILE A O 1
ATOM 1317 N N . PHE A 1 170 ? -9.516 1.490 14.080 1.00 97.94 170 PHE A N 1
ATOM 1318 C CA . PHE A 1 170 ? -8.953 1.935 15.351 1.00 97.94 170 PHE A CA 1
ATOM 1319 C C . PHE A 1 170 ? -9.869 1.604 16.529 1.00 97.94 170 PHE A C 1
ATOM 1321 O O . PHE A 1 170 ? -9.364 1.165 17.556 1.00 97.94 170 PHE A O 1
ATOM 1328 N N . GLY A 1 171 ? -11.189 1.712 16.381 1.00 98.25 171 GLY A N 1
ATOM 1329 C CA . GLY A 1 171 ? -12.152 1.296 17.402 1.00 98.25 171 GLY A CA 1
ATOM 1330 C C . GLY A 1 171 ? -12.067 -0.203 17.712 1.00 98.25 171 GLY A C 1
ATOM 1331 O O . GLY A 1 171 ? -12.082 -0.609 18.876 1.00 98.25 171 GLY A O 1
ATOM 1332 N N . ALA A 1 172 ? -11.883 -1.046 16.693 1.00 98.38 172 ALA A N 1
ATOM 1333 C CA . ALA A 1 172 ? -11.625 -2.470 16.891 1.00 98.38 172 ALA A CA 1
ATOM 1334 C C . ALA A 1 172 ? -10.333 -2.697 17.693 1.00 98.38 172 ALA A C 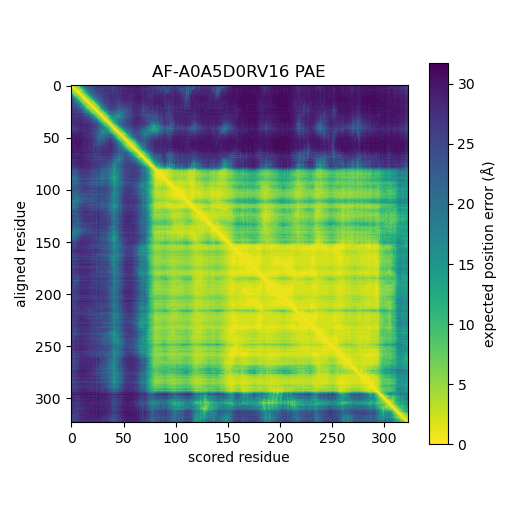1
ATOM 1336 O O . ALA A 1 172 ? -10.346 -3.412 18.698 1.00 98.38 172 ALA A O 1
ATOM 1337 N N . ALA A 1 173 ? -9.247 -2.014 17.329 1.00 98.12 173 ALA A N 1
ATOM 1338 C CA . ALA A 1 173 ? -7.986 -2.100 18.060 1.00 98.12 173 ALA A CA 1
ATOM 1339 C C . ALA A 1 173 ? -8.096 -1.591 19.512 1.00 98.12 173 ALA A C 1
ATOM 1341 O O . ALA A 1 173 ? -7.513 -2.185 20.418 1.00 98.12 173 ALA A O 1
ATOM 1342 N N . GLU A 1 174 ? -8.860 -0.526 19.763 1.00 98.06 174 GLU A N 1
ATOM 1343 C CA . GLU A 1 174 ? -9.130 0.021 21.102 1.00 98.06 174 GLU A CA 1
ATOM 1344 C C . GLU A 1 174 ? -9.840 -0.991 22.013 1.00 98.06 174 GLU A C 1
ATOM 1346 O O . GLU A 1 174 ? -9.528 -1.083 23.199 1.00 98.06 174 GLU A O 1
ATOM 1351 N N . THR A 1 175 ? -10.753 -1.792 21.455 1.00 98.00 175 THR A N 1
ATOM 1352 C CA . THR A 1 175 ? -11.499 -2.827 22.196 1.00 98.00 175 THR A CA 1
ATOM 1353 C C . THR A 1 175 ? -10.728 -4.134 22.394 1.00 98.00 175 THR A C 1
ATOM 1355 O O . THR A 1 175 ? -11.252 -5.065 23.004 1.00 98.00 175 THR A O 1
ATOM 1358 N N . GLY A 1 176 ? -9.483 -4.222 21.915 1.00 97.56 176 GLY A N 1
ATOM 1359 C CA . GLY A 1 176 ? -8.683 -5.444 22.015 1.00 97.56 176 GLY A CA 1
ATOM 1360 C C . GLY A 1 176 ? -8.835 -6.402 20.835 1.00 97.56 176 GLY A C 1
ATOM 1361 O O . GLY A 1 176 ? -8.270 -7.491 20.880 1.00 97.56 176 GLY A O 1
ATOM 1362 N N . THR A 1 177 ? -9.583 -6.030 19.791 1.00 98.38 177 THR A N 1
ATOM 1363 C CA . THR A 1 177 ? -9.775 -6.879 18.608 1.00 98.38 177 THR A CA 1
ATOM 1364 C C . THR A 1 177 ? -8.551 -6.777 17.696 1.00 98.38 177 THR A C 1
ATOM 1366 O O . THR A 1 177 ? -8.232 -5.671 17.253 1.00 98.38 177 THR A O 1
ATOM 1369 N N . PRO A 1 178 ? -7.863 -7.892 17.384 1.00 98.12 178 PRO A N 1
ATOM 1370 C CA . PRO A 1 178 ? -6.751 -7.869 16.444 1.00 98.12 178 PRO A CA 1
ATOM 1371 C C . PRO A 1 178 ? -7.225 -7.493 15.036 1.00 98.12 178 PRO A C 1
ATOM 1373 O O . PRO A 1 178 ? -8.122 -8.136 14.500 1.00 98.12 178 PRO A O 1
ATOM 1376 N N . VAL A 1 179 ? -6.584 -6.496 14.428 1.00 98.56 179 VAL A N 1
ATOM 1377 C CA . VAL A 1 179 ? -6.746 -6.116 13.021 1.00 98.56 179 VAL A CA 1
ATOM 1378 C C . VAL A 1 179 ? -5.452 -6.436 12.285 1.00 98.56 179 VAL A C 1
ATOM 1380 O O . VAL A 1 179 ? -4.400 -5.849 12.555 1.00 98.56 179 VAL A O 1
ATOM 1383 N N . ARG A 1 180 ? -5.517 -7.384 11.356 1.00 98.44 180 ARG A N 1
ATOM 1384 C CA . ARG A 1 180 ? -4.376 -7.918 10.612 1.00 98.44 180 ARG A CA 1
ATOM 1385 C C . ARG A 1 180 ? -4.159 -7.108 9.342 1.00 98.44 180 ARG A C 1
ATOM 1387 O O . ARG A 1 180 ? -5.041 -7.025 8.492 1.00 98.44 180 ARG A O 1
ATOM 1394 N N . VAL A 1 181 ? -2.973 -6.532 9.187 1.00 98.12 181 VAL A N 1
ATOM 1395 C CA . VAL A 1 181 ? -2.635 -5.648 8.067 1.00 98.12 181 VAL A CA 1
ATOM 1396 C C . VAL A 1 181 ? -1.538 -6.281 7.221 1.00 98.12 181 VAL A C 1
ATOM 1398 O O . VAL A 1 181 ? -0.402 -6.414 7.680 1.00 98.12 181 VAL A O 1
ATOM 1401 N N . ALA A 1 182 ? -1.845 -6.648 5.976 1.00 96.75 182 ALA A N 1
ATOM 1402 C CA . ALA A 1 182 ? -0.855 -7.191 5.056 1.00 96.75 182 ALA A CA 1
ATOM 1403 C C . ALA A 1 182 ? 0.098 -6.098 4.565 1.00 96.75 182 ALA A C 1
ATOM 1405 O O . ALA A 1 182 ? -0.288 -5.156 3.860 1.00 96.75 182 ALA A O 1
ATOM 1406 N N . ILE A 1 183 ? 1.372 -6.254 4.907 1.00 91.00 183 ILE A N 1
ATOM 1407 C CA . ILE A 1 183 ? 2.430 -5.305 4.587 1.00 91.00 183 ILE A CA 1
ATOM 1408 C C . ILE A 1 183 ? 3.640 -6.025 4.015 1.00 91.00 183 ILE A C 1
ATOM 1410 O O . ILE A 1 183 ? 3.919 -7.174 4.330 1.00 91.00 183 ILE A O 1
ATOM 1414 N N . GLN A 1 184 ? 4.392 -5.309 3.195 1.00 87.25 184 GLN A N 1
ATOM 1415 C CA . GLN A 1 184 ? 5.720 -5.707 2.777 1.00 87.25 184 GLN A CA 1
ATOM 1416 C C . GLN A 1 184 ? 6.768 -5.035 3.675 1.00 87.25 184 GLN A C 1
ATOM 1418 O O . GLN A 1 184 ? 6.834 -3.798 3.691 1.00 87.25 184 GLN A O 1
ATOM 1423 N N . PRO A 1 185 ? 7.604 -5.814 4.386 1.00 82.12 185 PRO A N 1
ATOM 1424 C CA . PRO A 1 185 ? 8.741 -5.279 5.125 1.00 82.12 185 PRO A CA 1
ATOM 1425 C C . PRO A 1 185 ? 9.718 -4.532 4.204 1.00 82.12 185 PRO A C 1
ATOM 1427 O O . PRO A 1 185 ? 10.090 -5.010 3.129 1.00 82.12 185 PRO A O 1
ATOM 1430 N N . GLY A 1 186 ? 10.125 -3.335 4.615 1.00 78.38 186 GLY A N 1
ATOM 1431 C CA . GLY A 1 186 ? 10.925 -2.394 3.833 1.00 78.38 186 GLY A CA 1
ATOM 1432 C C . GLY A 1 186 ? 10.192 -1.772 2.642 1.00 78.38 186 GLY A C 1
ATOM 1433 O O . GLY A 1 186 ? 10.819 -1.082 1.842 1.00 78.38 186 GLY A O 1
ATOM 1434 N N . GLY A 1 187 ? 8.891 -2.026 2.488 1.00 82.38 187 GLY A N 1
ATOM 1435 C CA . GLY A 1 187 ? 8.050 -1.456 1.442 1.00 82.38 187 GLY A CA 1
ATOM 1436 C C . GLY A 1 187 ? 7.308 -0.199 1.894 1.00 82.38 187 GLY A C 1
ATOM 1437 O O . GLY A 1 187 ? 7.285 0.163 3.068 1.00 82.38 187 GLY A O 1
ATOM 1438 N N . VAL A 1 188 ? 6.623 0.461 0.958 1.00 84.38 188 VAL A N 1
ATOM 1439 C CA . VAL A 1 188 ? 5.827 1.668 1.265 1.00 84.38 188 VAL A CA 1
ATOM 1440 C C . VAL A 1 188 ? 4.675 1.367 2.233 1.00 84.38 188 VAL A C 1
ATOM 1442 O O . VAL A 1 188 ? 4.326 2.201 3.068 1.00 84.38 188 VAL A O 1
ATOM 1445 N N . SER A 1 189 ? 4.139 0.147 2.185 1.00 87.81 189 SER A N 1
ATOM 1446 C CA . SER A 1 189 ? 3.150 -0.359 3.142 1.00 87.81 189 SER A CA 1
ATOM 1447 C C . SER A 1 189 ? 3.614 -0.267 4.596 1.00 87.81 189 SER A C 1
ATOM 1449 O O . SER A 1 189 ? 2.798 -0.045 5.481 1.00 87.81 189 SER A O 1
ATOM 1451 N N . GLU A 1 190 ? 4.916 -0.392 4.867 1.00 86.88 190 GLU A N 1
ATOM 1452 C CA . GLU A 1 190 ? 5.436 -0.311 6.234 1.00 86.88 190 GLU A CA 1
ATOM 1453 C C . GLU A 1 190 ? 5.384 1.118 6.799 1.00 86.88 190 GLU A C 1
ATOM 1455 O O . GLU A 1 190 ? 5.168 1.307 7.998 1.00 86.88 190 GLU A O 1
ATOM 1460 N N . ILE A 1 191 ? 5.505 2.138 5.943 1.00 85.50 191 ILE A N 1
ATOM 1461 C CA . ILE A 1 191 ? 5.405 3.544 6.359 1.00 85.50 191 ILE A CA 1
ATOM 1462 C C . ILE A 1 191 ? 3.990 3.837 6.856 1.00 85.50 191 ILE A C 1
ATOM 1464 O O . ILE A 1 191 ? 3.812 4.358 7.959 1.00 85.50 191 ILE A O 1
ATOM 1468 N N . GLY A 1 192 ? 2.976 3.488 6.060 1.00 89.06 192 GLY A N 1
ATOM 1469 C CA . GLY A 1 192 ? 1.592 3.726 6.464 1.00 89.06 192 GLY A CA 1
ATOM 1470 C C . GLY A 1 192 ? 1.162 2.825 7.626 1.00 89.06 192 GLY A C 1
ATOM 1471 O O . GLY A 1 192 ? 0.485 3.305 8.527 1.00 89.06 192 GLY A O 1
ATOM 1472 N N . PHE A 1 193 ? 1.656 1.586 7.705 1.00 91.94 193 PHE A N 1
ATOM 1473 C CA . PHE A 1 193 ? 1.451 0.729 8.875 1.00 91.94 193 PHE A CA 1
ATOM 1474 C C . PHE A 1 193 ? 2.032 1.342 10.153 1.00 91.94 193 PHE A C 1
ATOM 1476 O O . PHE A 1 193 ? 1.365 1.395 11.183 1.00 91.94 193 PHE A O 1
ATOM 1483 N N . THR A 1 194 ? 3.239 1.908 10.084 1.00 88.31 194 THR A N 1
ATOM 1484 C CA . THR A 1 194 ? 3.832 2.637 11.216 1.00 88.31 194 THR A CA 1
ATOM 1485 C C . THR A 1 194 ? 2.967 3.833 11.631 1.00 88.31 194 THR A C 1
ATOM 1487 O O . THR A 1 194 ? 2.813 4.102 12.825 1.00 88.31 194 THR A O 1
ATOM 1490 N N . ALA A 1 195 ? 2.357 4.532 10.668 1.00 90.88 195 ALA A N 1
ATOM 1491 C CA . ALA A 1 195 ? 1.410 5.606 10.954 1.00 90.88 195 ALA A CA 1
ATOM 1492 C C . ALA A 1 195 ? 0.120 5.084 11.613 1.00 90.88 195 ALA A C 1
ATOM 1494 O O . ALA A 1 195 ? -0.343 5.698 12.571 1.00 90.88 195 ALA A O 1
ATOM 1495 N N . MET A 1 196 ? -0.409 3.931 11.188 1.00 94.31 196 MET A N 1
ATOM 1496 C CA . MET A 1 196 ? -1.550 3.275 11.847 1.00 94.31 196 MET A CA 1
ATOM 1497 C C . MET A 1 196 ? -1.232 2.917 13.301 1.00 94.31 196 MET A C 1
ATOM 1499 O O . MET A 1 196 ? -2.020 3.231 14.190 1.00 94.31 196 MET A O 1
ATOM 1503 N N . LEU A 1 197 ? -0.055 2.340 13.569 1.00 93.31 197 LEU A N 1
ATOM 1504 C CA . LEU A 1 197 ? 0.391 2.045 14.934 1.00 93.31 197 LEU A CA 1
ATOM 1505 C C . LEU A 1 197 ? 0.474 3.307 15.801 1.00 93.31 197 LEU A C 1
ATOM 1507 O O . LEU A 1 197 ? 0.148 3.279 16.986 1.00 93.31 197 LEU A O 1
ATOM 1511 N N . ASN A 1 198 ? 0.948 4.418 15.234 1.00 90.50 198 ASN A N 1
ATOM 1512 C CA . ASN A 1 198 ? 1.003 5.689 15.947 1.00 90.50 198 ASN A CA 1
ATOM 1513 C C . ASN A 1 198 ? -0.401 6.257 16.202 1.00 90.50 198 ASN A C 1
ATOM 1515 O O . ASN A 1 198 ? -0.677 6.714 17.308 1.00 90.50 198 ASN A O 1
ATOM 1519 N N . ALA A 1 199 ? -1.281 6.210 15.203 1.00 92.69 199 ALA A N 1
ATOM 1520 C CA . ALA A 1 199 ? -2.659 6.663 15.319 1.00 92.69 199 ALA A CA 1
ATOM 1521 C C . ALA A 1 199 ? -3.418 5.891 16.409 1.00 92.69 199 ALA A C 1
ATOM 1523 O O . ALA A 1 199 ? -3.991 6.523 17.292 1.00 92.69 199 ALA A O 1
ATOM 1524 N N . ALA A 1 200 ? -3.337 4.556 16.415 1.00 94.75 200 ALA A N 1
ATOM 1525 C CA . ALA A 1 200 ? -3.939 3.710 17.448 1.00 94.75 200 ALA A CA 1
ATOM 1526 C C . ALA A 1 200 ? -3.438 4.094 18.852 1.00 94.75 200 ALA A C 1
ATOM 1528 O O . ALA A 1 200 ? -4.228 4.434 19.732 1.00 94.75 200 ALA A O 1
ATOM 1529 N N . ARG A 1 201 ? -2.114 4.185 19.038 1.00 93.25 201 ARG A N 1
ATOM 1530 C CA . ARG A 1 201 ? -1.506 4.585 20.316 1.00 93.25 201 ARG A CA 1
ATOM 1531 C C . ARG A 1 201 ? -1.976 5.954 20.811 1.00 93.25 201 ARG A C 1
ATOM 1533 O O . ARG A 1 201 ? -2.183 6.132 22.009 1.00 93.25 201 ARG A O 1
ATOM 1540 N N . LEU A 1 202 ? -2.064 6.940 19.914 1.00 91.56 202 LEU A N 1
ATOM 1541 C CA . LEU A 1 202 ? -2.500 8.295 20.264 1.00 91.56 202 LEU A CA 1
ATOM 1542 C C . LEU A 1 202 ? -3.966 8.329 20.701 1.00 91.56 202 LEU A C 1
ATOM 1544 O O . LEU A 1 202 ? -4.322 9.171 21.522 1.00 91.56 202 LEU A O 1
ATOM 1548 N N . ARG A 1 203 ? -4.794 7.431 20.160 1.00 92.31 203 ARG A N 1
ATOM 1549 C CA . ARG A 1 203 ? -6.207 7.300 20.522 1.00 92.31 203 ARG A CA 1
ATOM 1550 C C . ARG A 1 203 ? -6.387 6.563 21.846 1.00 92.31 203 ARG A C 1
ATOM 1552 O O . ARG A 1 203 ? -7.021 7.094 22.752 1.00 92.31 203 ARG A O 1
ATOM 1559 N N . ALA A 1 204 ? -5.774 5.390 21.985 1.00 95.62 204 ALA A N 1
ATOM 1560 C CA . ALA A 1 204 ? -5.751 4.620 23.224 1.00 95.62 204 ALA A CA 1
ATOM 1561 C C . ALA A 1 204 ? -4.391 3.921 23.391 1.00 95.62 204 ALA A C 1
ATOM 1563 O O . ALA A 1 204 ? -4.105 2.960 22.669 1.00 95.62 204 ALA A O 1
ATOM 1564 N N . PRO A 1 205 ? -3.538 4.361 24.333 1.00 95.50 205 PRO A N 1
ATOM 1565 C CA . PRO A 1 205 ? -2.243 3.730 24.568 1.00 95.50 205 PRO A CA 1
ATOM 1566 C C . PRO A 1 205 ? -2.368 2.227 24.853 1.00 95.50 205 PRO A C 1
ATOM 1568 O O . PRO A 1 205 ? -3.129 1.819 25.726 1.00 95.50 205 PRO A O 1
ATOM 1571 N N . GLY A 1 206 ? -1.602 1.411 24.130 1.00 94.31 206 GLY A N 1
ATOM 1572 C CA . GLY A 1 206 ? -1.651 -0.050 24.194 1.00 94.31 206 GLY A CA 1
ATOM 1573 C C . GLY A 1 206 ? -2.476 -0.681 23.069 1.00 94.31 206 GLY A C 1
ATOM 1574 O O . GLY A 1 206 ? -2.205 -1.824 22.705 1.00 94.31 206 GLY A O 1
ATOM 1575 N N . SER A 1 207 ? -3.413 0.055 22.459 1.00 97.06 207 SER A N 1
ATOM 1576 C CA . SER A 1 207 ? -4.222 -0.453 21.338 1.00 97.06 207 SER A CA 1
ATOM 1577 C C . SER A 1 207 ? -3.397 -0.723 20.080 1.00 97.06 207 SER A C 1
ATOM 1579 O O . SER A 1 207 ? -3.780 -1.550 19.256 1.00 97.06 207 SER A O 1
ATOM 1581 N N . GLU A 1 208 ? -2.219 -0.106 19.939 1.00 94.88 208 GLU A N 1
ATOM 1582 C CA . GLU A 1 208 ? -1.329 -0.370 18.812 1.00 94.88 208 GLU A CA 1
ATOM 1583 C C . GLU A 1 208 ? -0.824 -1.819 18.765 1.00 94.88 208 GLU A C 1
ATOM 1585 O O . GLU A 1 208 ? -0.399 -2.269 17.707 1.00 94.88 208 GLU A O 1
ATOM 1590 N N . ALA A 1 209 ? -0.881 -2.558 19.880 1.00 96.06 209 ALA A N 1
ATOM 1591 C CA . ALA A 1 209 ? -0.573 -3.988 19.909 1.00 96.06 209 ALA A CA 1
ATOM 1592 C C . ALA A 1 209 ? -1.609 -4.835 19.148 1.00 96.06 209 ALA A C 1
ATOM 1594 O O . ALA A 1 209 ? -1.292 -5.945 18.725 1.00 96.06 209 ALA A O 1
ATOM 1595 N N . ASN A 1 210 ? -2.819 -4.305 18.950 1.00 98.19 210 ASN A N 1
ATOM 1596 C CA . ASN A 1 210 ? -3.902 -4.977 18.236 1.00 98.19 210 ASN A CA 1
ATOM 1597 C C . ASN A 1 210 ? -3.897 -4.669 16.733 1.00 98.19 210 ASN A C 1
ATOM 1599 O O . ASN A 1 210 ? -4.683 -5.244 15.996 1.00 98.19 210 ASN A O 1
ATOM 1603 N N . ILE A 1 211 ? -2.999 -3.809 16.251 1.00 97.69 211 ILE A N 1
ATOM 1604 C CA . ILE A 1 211 ? -2.746 -3.627 14.819 1.00 97.69 211 ILE A CA 1
ATOM 1605 C C . ILE A 1 211 ? -1.579 -4.548 14.440 1.00 97.69 211 ILE A C 1
ATOM 1607 O O . ILE A 1 211 ? -0.411 -4.250 14.697 1.00 97.69 211 ILE A O 1
ATOM 1611 N N . VAL A 1 212 ? -1.901 -5.709 13.874 1.00 96.88 212 VAL A N 1
ATOM 1612 C CA . VAL A 1 212 ? -0.975 -6.839 13.723 1.00 96.88 212 VAL A CA 1
ATOM 1613 C C . VAL A 1 212 ? -0.452 -6.910 12.286 1.00 96.88 212 VAL A C 1
ATOM 1615 O O . VAL A 1 212 ? -1.255 -6.954 11.356 1.00 96.88 212 VAL A O 1
ATOM 1618 N N . PRO A 1 213 ? 0.871 -6.948 12.052 1.00 94.88 213 PRO A N 1
ATOM 1619 C CA . PRO A 1 213 ? 1.400 -7.076 10.700 1.00 94.88 213 PRO A CA 1
ATOM 1620 C C . PRO A 1 213 ? 1.248 -8.512 10.179 1.00 94.88 213 PRO A C 1
ATOM 1622 O O . PRO A 1 213 ? 1.584 -9.475 10.868 1.00 94.88 213 PRO A O 1
ATOM 1625 N N . VAL A 1 214 ? 0.822 -8.647 8.924 1.00 95.69 214 VAL A N 1
ATOM 1626 C CA . VAL A 1 214 ? 0.926 -9.878 8.132 1.00 95.69 214 VAL A CA 1
ATOM 1627 C C . VAL A 1 214 ? 1.981 -9.636 7.059 1.00 95.69 214 VAL A C 1
ATOM 1629 O O . VAL A 1 214 ? 1.779 -8.846 6.138 1.00 95.69 214 VAL A O 1
ATOM 1632 N N . ASN A 1 215 ? 3.140 -10.276 7.196 1.00 90.38 215 ASN A N 1
ATOM 1633 C CA . ASN A 1 215 ? 4.250 -10.066 6.271 1.00 90.38 215 ASN A CA 1
ATOM 1634 C C . ASN A 1 215 ? 3.960 -10.756 4.933 1.00 90.38 215 ASN A C 1
ATOM 1636 O O . ASN A 1 215 ? 3.972 -11.981 4.839 1.00 90.38 215 ASN A O 1
ATOM 1640 N N . ALA A 1 216 ? 3.734 -9.950 3.903 1.00 85.94 216 ALA A N 1
ATOM 1641 C CA . ALA A 1 216 ? 3.463 -10.365 2.536 1.00 85.94 216 ALA A CA 1
ATOM 1642 C C . ALA A 1 216 ? 4.541 -9.825 1.582 1.00 85.94 216 ALA A C 1
ATOM 1644 O O . ALA A 1 216 ? 5.217 -8.834 1.867 1.00 85.94 216 ALA A O 1
ATOM 1645 N N . GLY A 1 217 ? 4.721 -10.487 0.440 1.00 80.81 217 GLY A N 1
ATOM 1646 C CA . GLY A 1 217 ? 5.718 -10.117 -0.559 1.00 80.81 217 GLY A CA 1
ATOM 1647 C C . GLY A 1 217 ? 5.201 -9.076 -1.548 1.00 80.81 217 GLY A C 1
ATOM 1648 O O . GLY A 1 217 ? 5.191 -7.873 -1.276 1.00 80.81 217 GLY A O 1
ATOM 1649 N N . ALA A 1 218 ? 4.864 -9.539 -2.746 1.00 82.69 218 ALA A N 1
ATOM 1650 C CA . ALA A 1 218 ? 4.332 -8.720 -3.824 1.00 82.69 218 ALA A CA 1
ATOM 1651 C C . ALA A 1 218 ? 2.863 -8.349 -3.579 1.00 82.69 218 ALA A C 1
ATOM 1653 O O . ALA A 1 218 ? 2.227 -8.784 -2.619 1.00 82.69 218 ALA A O 1
ATOM 1654 N N . GLN A 1 219 ? 2.308 -7.528 -4.469 1.00 86.94 219 GLN A N 1
ATOM 1655 C CA . GLN A 1 219 ? 0.925 -7.094 -4.330 1.00 86.94 219 GLN A CA 1
ATOM 1656 C C . GLN A 1 219 ? -0.077 -8.246 -4.510 1.00 86.94 219 GLN A C 1
ATOM 1658 O O . GLN A 1 219 ? -1.067 -8.291 -3.789 1.00 86.94 219 GLN A O 1
ATOM 1663 N N . SER A 1 220 ? 0.240 -9.220 -5.370 1.00 87.06 220 SER A N 1
ATOM 1664 C CA . SER A 1 220 ? -0.489 -10.493 -5.481 1.00 87.06 220 SER A CA 1
ATOM 1665 C C . SER A 1 220 ? -0.606 -11.232 -4.150 1.00 87.06 220 SER A C 1
ATOM 1667 O O . SER A 1 220 ? -1.672 -11.738 -3.821 1.00 87.06 220 SER A O 1
ATOM 1669 N N . ASP A 1 221 ? 0.468 -11.247 -3.361 1.00 89.75 221 ASP A N 1
ATOM 1670 C CA . ASP A 1 221 ? 0.518 -11.996 -2.104 1.00 89.75 221 ASP A CA 1
ATOM 1671 C C . ASP A 1 221 ? -0.395 -11.358 -1.053 1.00 89.75 221 ASP A C 1
ATOM 1673 O O . ASP A 1 221 ? -0.985 -12.051 -0.230 1.00 89.75 221 ASP A O 1
ATOM 1677 N N . LYS A 1 222 ? -0.546 -10.028 -1.098 1.00 93.75 222 LYS A N 1
ATOM 1678 C CA . LYS A 1 222 ? -1.489 -9.304 -0.240 1.00 93.75 222 LYS A CA 1
ATOM 1679 C C . LYS A 1 222 ? -2.937 -9.560 -0.638 1.00 93.75 222 LYS A C 1
ATOM 1681 O O . LYS A 1 222 ? -3.757 -9.736 0.253 1.00 93.75 222 LYS A O 1
ATOM 1686 N N . TYR A 1 223 ? -3.245 -9.600 -1.937 1.00 94.88 223 TYR A N 1
ATOM 1687 C CA . TYR A 1 223 ? -4.587 -9.973 -2.396 1.00 94.88 223 TYR A CA 1
ATOM 1688 C C . TYR A 1 223 ? -4.961 -11.362 -1.914 1.00 94.88 223 TYR A C 1
ATOM 1690 O O . TYR A 1 223 ? -5.999 -11.527 -1.285 1.00 94.88 223 TYR A O 1
ATOM 1698 N N . GLN A 1 224 ? -4.063 -12.327 -2.120 1.00 94.12 224 GLN A N 1
ATOM 1699 C CA . GLN A 1 224 ? -4.279 -13.686 -1.651 1.00 94.12 224 GLN A CA 1
ATOM 1700 C C . GLN A 1 224 ? -4.473 -13.721 -0.131 1.00 94.12 224 GLN A C 1
ATOM 1702 O O . GLN A 1 224 ? -5.412 -14.340 0.345 1.00 94.12 224 GLN A O 1
ATOM 1707 N N . ALA A 1 225 ? -3.649 -12.995 0.633 1.00 96.25 225 ALA A N 1
ATOM 1708 C CA . ALA A 1 225 ? -3.813 -12.912 2.081 1.00 96.25 225 ALA A CA 1
ATOM 1709 C C . ALA A 1 225 ? -5.165 -12.312 2.505 1.00 96.25 225 ALA A C 1
ATOM 1711 O O . ALA A 1 225 ? -5.724 -12.758 3.499 1.00 96.25 225 ALA A O 1
ATOM 1712 N N . MET A 1 226 ? -5.699 -11.319 1.790 1.00 96.69 226 MET A N 1
ATOM 1713 C CA . MET A 1 226 ? -7.027 -10.771 2.086 1.00 96.69 226 MET A CA 1
ATOM 1714 C C . MET A 1 226 ? -8.139 -11.765 1.750 1.00 96.69 226 MET A C 1
ATOM 1716 O O . MET A 1 226 ? -9.002 -12.015 2.584 1.00 96.69 226 MET A O 1
ATOM 1720 N N . TRP A 1 227 ? -8.118 -12.329 0.543 1.00 94.94 227 TRP A N 1
ATOM 1721 C CA . TRP A 1 227 ? -9.191 -13.199 0.055 1.00 94.94 227 TRP A CA 1
ATOM 1722 C C . TRP A 1 227 ? -9.190 -14.587 0.705 1.00 94.94 227 TRP A C 1
ATOM 1724 O O . TRP A 1 227 ? -10.239 -15.213 0.787 1.00 94.94 227 TRP A O 1
ATOM 1734 N N . ASP A 1 228 ? -8.050 -15.035 1.239 1.00 96.00 228 ASP A N 1
ATOM 1735 C CA . ASP A 1 228 ? -7.960 -16.214 2.113 1.00 96.00 228 ASP A CA 1
ATOM 1736 C C . ASP A 1 228 ? -8.277 -15.890 3.585 1.00 96.00 228 ASP A C 1
ATOM 1738 O O . ASP A 1 228 ? -8.012 -16.704 4.472 1.00 96.00 228 ASP A O 1
ATOM 1742 N N . GLU A 1 229 ? -8.777 -14.684 3.874 1.00 95.88 229 GLU A N 1
ATOM 1743 C CA . GLU A 1 229 ? -9.109 -14.211 5.222 1.00 95.88 229 GLU A CA 1
ATOM 1744 C C . GLU A 1 229 ? -7.916 -14.250 6.197 1.00 95.88 229 GLU A C 1
ATOM 1746 O O . GLU A 1 229 ? -8.089 -14.354 7.414 1.00 95.88 229 GLU A O 1
ATOM 1751 N N . LEU A 1 230 ? -6.679 -14.159 5.699 1.00 97.06 230 LEU A N 1
ATOM 1752 C CA . LEU A 1 230 ? -5.452 -14.083 6.503 1.00 97.06 230 LEU A CA 1
ATOM 1753 C C . LEU A 1 230 ? -5.113 -12.644 6.919 1.00 97.06 230 LEU A C 1
ATOM 1755 O O . LEU A 1 230 ? -4.416 -12.450 7.917 1.00 97.06 230 LEU A O 1
ATOM 1759 N N . ALA A 1 231 ? -5.615 -11.649 6.188 1.00 98.19 231 ALA A N 1
ATOM 1760 C CA . ALA A 1 231 ? -5.474 -10.229 6.476 1.00 98.19 231 ALA A CA 1
ATOM 1761 C C . ALA A 1 231 ? -6.816 -9.500 6.341 1.00 98.19 231 ALA A C 1
ATOM 1763 O O . ALA A 1 231 ? -7.573 -9.746 5.410 1.00 98.19 231 ALA A O 1
ATOM 1764 N N . ASP A 1 232 ? -7.071 -8.559 7.246 1.00 98.50 232 ASP A N 1
ATOM 1765 C CA . ASP A 1 232 ? -8.297 -7.752 7.267 1.00 98.50 232 ASP A CA 1
ATOM 1766 C C . ASP A 1 232 ? -8.133 -6.464 6.447 1.00 98.50 232 ASP A C 1
ATOM 1768 O O . ASP A 1 232 ? -9.090 -5.924 5.894 1.00 98.50 232 ASP A O 1
ATOM 1772 N N . VAL A 1 233 ? -6.893 -5.973 6.369 1.00 98.44 233 VAL A N 1
ATOM 1773 C CA . VAL A 1 233 ? -6.509 -4.760 5.649 1.00 98.44 233 VAL A CA 1
ATOM 1774 C C . VAL A 1 233 ? -5.303 -5.067 4.765 1.00 98.44 233 VAL A C 1
ATOM 1776 O O . VAL A 1 233 ? -4.344 -5.688 5.223 1.00 98.44 233 VAL A O 1
ATOM 1779 N N . ILE A 1 234 ? -5.276 -4.579 3.526 1.00 97.62 234 ILE A N 1
ATOM 1780 C CA . ILE A 1 234 ? -4.067 -4.595 2.684 1.00 97.62 234 ILE A CA 1
ATOM 1781 C C . ILE A 1 234 ? -3.668 -3.181 2.284 1.00 97.62 234 ILE A C 1
ATOM 1783 O O . ILE A 1 234 ? -4.490 -2.270 2.245 1.00 97.62 234 ILE A O 1
ATOM 1787 N N . ASN A 1 235 ? -2.400 -3.011 1.916 1.00 94.38 235 ASN A N 1
ATOM 1788 C CA . ASN A 1 235 ? -1.906 -1.793 1.283 1.00 94.38 235 ASN A CA 1
ATOM 1789 C C . ASN A 1 235 ? -1.551 -2.027 -0.190 1.00 94.38 235 ASN A C 1
ATOM 1791 O O . ASN A 1 235 ? -0.868 -3.007 -0.497 1.00 94.38 235 ASN A O 1
ATOM 1795 N N . GLY A 1 236 ? -1.912 -1.088 -1.066 1.00 90.62 236 GLY A N 1
ATOM 1796 C CA . GLY A 1 236 ? -1.563 -1.096 -2.490 1.00 90.62 236 GLY A CA 1
ATOM 1797 C C . GLY A 1 236 ? -1.631 0.288 -3.135 1.00 90.62 236 GLY A C 1
ATOM 1798 O O . GLY A 1 236 ? -2.087 1.245 -2.511 1.00 90.62 236 GLY A O 1
ATOM 1799 N N . SER A 1 237 ? -1.178 0.417 -4.384 1.00 87.94 237 SER A N 1
ATOM 1800 C CA . SER A 1 237 ? -1.361 1.658 -5.148 1.00 87.94 237 SER A CA 1
ATOM 1801 C C . SER A 1 237 ? -2.807 1.808 -5.604 1.00 87.94 237 SER A C 1
ATOM 1803 O O . SER A 1 237 ? -3.449 0.812 -5.935 1.00 87.94 237 SER A O 1
ATOM 1805 N N . ILE A 1 238 ? -3.304 3.043 -5.698 1.00 88.62 238 ILE A N 1
ATOM 1806 C CA . ILE A 1 238 ? -4.667 3.299 -6.190 1.00 88.62 238 ILE A CA 1
ATOM 1807 C C . ILE A 1 238 ? -4.858 2.658 -7.572 1.00 88.62 238 ILE A C 1
ATOM 1809 O O . ILE A 1 238 ? -5.792 1.892 -7.768 1.00 88.62 238 ILE A O 1
ATOM 1813 N N . GLN A 1 239 ? -3.918 2.853 -8.500 1.00 83.31 239 GLN A N 1
ATOM 1814 C CA . GLN A 1 239 ? -4.057 2.365 -9.881 1.00 83.31 239 GLN A CA 1
ATOM 1815 C C . GLN A 1 239 ? -4.104 0.845 -10.014 1.00 83.31 239 GLN A C 1
ATOM 1817 O O . GLN A 1 239 ? -4.699 0.341 -10.953 1.00 83.31 239 GLN A O 1
ATOM 1822 N N . ALA A 1 240 ? -3.443 0.109 -9.119 1.00 83.81 240 ALA A N 1
ATOM 1823 C CA . ALA A 1 240 ? -3.453 -1.350 -9.183 1.00 83.81 240 ALA A CA 1
ATOM 1824 C C . ALA A 1 240 ? -4.697 -1.959 -8.514 1.00 83.81 240 ALA A C 1
ATOM 1826 O O . ALA A 1 240 ? -4.889 -3.170 -8.599 1.00 83.81 240 ALA A O 1
ATOM 1827 N N . ASN A 1 241 ? -5.487 -1.145 -7.804 1.00 91.81 241 ASN A N 1
ATOM 1828 C CA . ASN A 1 241 ? -6.531 -1.618 -6.898 1.00 91.81 241 ASN A CA 1
ATOM 1829 C C . ASN A 1 241 ? -7.919 -1.029 -7.188 1.00 91.81 241 ASN A C 1
ATOM 1831 O O . ASN A 1 241 ? -8.914 -1.638 -6.818 1.00 91.81 241 ASN A O 1
ATOM 1835 N N . GLU A 1 242 ? -8.002 0.128 -7.847 1.00 90.62 242 GLU A N 1
ATOM 1836 C CA . GLU A 1 242 ? -9.252 0.869 -8.072 1.00 90.62 242 GLU A CA 1
ATOM 1837 C C . GLU A 1 242 ? -10.332 0.046 -8.788 1.00 90.62 242 GLU A C 1
ATOM 1839 O O . GLU A 1 242 ? -11.499 0.098 -8.409 1.00 90.62 242 GLU A O 1
ATOM 1844 N N . GLN A 1 243 ? -9.923 -0.824 -9.711 1.00 91.25 243 GLN A N 1
ATOM 1845 C CA . GLN A 1 243 ? -10.801 -1.768 -10.402 1.00 91.25 243 GLN A CA 1
ATOM 1846 C C . GLN A 1 243 ? -11.569 -2.701 -9.447 1.00 91.25 243 GLN A C 1
ATOM 1848 O O . GLN A 1 243 ? -12.728 -3.013 -9.692 1.00 91.25 243 GLN A O 1
ATOM 1853 N N . PHE A 1 244 ? -10.960 -3.121 -8.331 1.00 94.19 244 PHE A N 1
ATOM 1854 C CA . PHE A 1 244 ? -11.618 -3.977 -7.337 1.00 94.19 244 PHE A CA 1
ATOM 1855 C C . PHE A 1 244 ? -12.571 -3.184 -6.440 1.00 94.19 244 PHE A C 1
ATOM 1857 O O . PHE A 1 244 ? -13.494 -3.755 -5.868 1.00 94.19 244 PHE A O 1
ATOM 1864 N N . ALA A 1 245 ? -12.374 -1.866 -6.337 1.00 91.00 245 ALA A N 1
ATOM 1865 C CA . ALA A 1 245 ? -13.292 -0.975 -5.636 1.00 91.00 245 ALA A CA 1
ATOM 1866 C C . ALA A 1 245 ? -14.560 -0.648 -6.439 1.00 91.00 245 ALA A C 1
ATOM 1868 O O . ALA A 1 245 ? -15.475 -0.016 -5.915 1.00 91.00 245 ALA A O 1
ATOM 1869 N N . GLN A 1 246 ? -14.614 -1.079 -7.700 1.00 90.69 246 GLN A N 1
ATOM 1870 C CA . GLN A 1 246 ? -15.755 -0.913 -8.604 1.00 90.69 246 GLN A CA 1
ATOM 1871 C C . GLN A 1 246 ? -16.551 -2.198 -8.803 1.00 90.69 246 GLN A C 1
ATOM 1873 O O . GLN A 1 246 ? -17.588 -2.179 -9.469 1.00 90.69 246 GLN A O 1
ATOM 1878 N N . LEU A 1 247 ? -16.063 -3.314 -8.263 1.00 93.94 247 LEU A N 1
ATOM 1879 C CA . LEU A 1 247 ? -16.771 -4.577 -8.346 1.00 93.94 247 LEU A CA 1
ATOM 1880 C C . LEU A 1 247 ? -18.063 -4.525 -7.515 1.00 93.94 247 LEU A C 1
ATOM 1882 O O . LEU A 1 247 ? -18.143 -3.783 -6.529 1.00 93.94 247 LEU A O 1
ATOM 1886 N N . PRO A 1 248 ? -19.085 -5.307 -7.900 1.00 93.00 248 PRO A N 1
ATOM 1887 C CA . PRO A 1 248 ? -20.264 -5.522 -7.071 1.00 93.00 248 PRO A CA 1
ATOM 1888 C C . PRO A 1 248 ? -19.884 -5.984 -5.660 1.00 93.00 248 PRO A C 1
ATOM 1890 O O . PRO A 1 248 ? -18.929 -6.732 -5.487 1.00 93.00 248 PRO A O 1
ATOM 1893 N N . ALA A 1 249 ? -20.641 -5.562 -4.645 1.00 88.94 249 ALA A N 1
ATOM 1894 C CA . ALA A 1 249 ? -20.325 -5.877 -3.248 1.00 88.94 249 ALA A CA 1
ATOM 1895 C C . ALA A 1 249 ? -20.401 -7.381 -2.910 1.00 88.94 249 ALA A C 1
ATOM 1897 O O . ALA A 1 249 ? -19.877 -7.794 -1.882 1.00 88.94 249 ALA A O 1
ATOM 1898 N N . ASP A 1 250 ? -21.070 -8.178 -3.745 1.00 91.50 250 ASP A N 1
ATOM 1899 C CA . ASP A 1 250 ? -21.152 -9.637 -3.650 1.00 91.50 250 ASP A CA 1
ATOM 1900 C C . ASP A 1 250 ? -20.039 -10.365 -4.425 1.00 91.50 250 ASP A C 1
ATOM 1902 O O . ASP A 1 250 ? -19.962 -11.594 -4.370 1.00 91.50 250 ASP A O 1
ATOM 1906 N N . ASP A 1 251 ? -19.162 -9.637 -5.125 1.00 96.50 251 ASP A N 1
ATOM 1907 C CA . ASP A 1 251 ? -17.969 -10.221 -5.729 1.00 96.50 251 ASP A CA 1
ATOM 1908 C C . ASP A 1 251 ? -16.940 -10.555 -4.631 1.00 96.50 251 ASP A C 1
ATOM 1910 O O . ASP A 1 251 ? -16.577 -9.681 -3.838 1.00 96.50 251 ASP A O 1
ATOM 1914 N N . PRO A 1 252 ? -16.417 -11.794 -4.584 1.00 93.38 252 PRO A N 1
ATOM 1915 C CA . PRO A 1 252 ? -15.489 -12.227 -3.536 1.00 93.38 252 PRO A CA 1
ATOM 1916 C C . PRO A 1 252 ? -14.147 -11.480 -3.549 1.00 93.38 252 PRO A C 1
ATOM 1918 O O . PRO A 1 252 ? -13.374 -11.582 -2.600 1.00 93.38 252 PRO A O 1
ATOM 1921 N N . THR A 1 253 ? -13.845 -10.749 -4.625 1.00 96.00 253 THR A N 1
ATOM 1922 C CA . THR A 1 253 ? -12.624 -9.953 -4.773 1.00 96.00 253 THR A CA 1
ATOM 1923 C C . THR A 1 253 ? -12.851 -8.452 -4.615 1.00 96.00 253 THR A C 1
ATOM 1925 O O . THR A 1 253 ? -11.889 -7.680 -4.690 1.00 96.00 253 THR A O 1
ATOM 1928 N N . ALA A 1 254 ? -14.096 -8.023 -4.378 1.00 97.06 254 ALA A N 1
ATOM 1929 C CA . ALA A 1 254 ? -14.426 -6.621 -4.184 1.00 97.06 254 ALA A CA 1
ATOM 1930 C C . ALA A 1 254 ? -13.761 -6.053 -2.925 1.00 97.06 254 ALA A C 1
ATOM 1932 O O . ALA A 1 254 ? -13.673 -6.697 -1.878 1.00 97.06 254 ALA A O 1
ATOM 1933 N N . MET A 1 255 ? -13.306 -4.806 -3.029 1.00 97.12 255 MET A N 1
ATOM 1934 C CA . MET A 1 255 ? -12.614 -4.101 -1.952 1.00 97.12 255 MET A CA 1
ATOM 1935 C C . MET A 1 255 ? -13.195 -2.705 -1.734 1.00 97.12 255 MET A C 1
ATOM 1937 O O . MET A 1 255 ? -13.812 -2.122 -2.619 1.00 97.12 255 MET A O 1
ATOM 1941 N N . HIS A 1 256 ? -12.933 -2.110 -0.575 1.00 95.31 256 HIS A N 1
ATOM 1942 C CA . HIS A 1 256 ? -13.225 -0.702 -0.316 1.00 95.31 256 HIS A CA 1
ATOM 1943 C C . HIS A 1 256 ? -11.999 0.040 0.190 1.00 95.31 256 HIS A C 1
ATOM 1945 O O . HIS A 1 256 ? -11.224 -0.482 0.991 1.00 95.31 256 HIS A O 1
ATOM 1951 N N . PHE A 1 257 ? -11.847 1.285 -0.262 1.00 95.75 257 PHE A N 1
ATOM 1952 C CA . PHE A 1 257 ? -10.888 2.213 0.317 1.00 95.75 257 PHE A CA 1
ATOM 1953 C C . PHE A 1 257 ? -11.301 2.532 1.755 1.00 95.75 257 PHE A C 1
ATOM 1955 O O . PHE A 1 257 ? -12.453 2.872 2.012 1.00 95.75 257 PHE A O 1
ATOM 1962 N N . VAL A 1 258 ? -10.346 2.478 2.678 1.00 97.12 258 VAL A N 1
ATOM 1963 C CA . VAL A 1 258 ? -10.519 3.020 4.038 1.00 97.12 258 VAL A CA 1
ATOM 1964 C C . VAL A 1 258 ? -9.598 4.203 4.294 1.00 97.12 258 VAL A C 1
ATOM 1966 O O . VAL A 1 258 ? -9.897 5.041 5.139 1.00 97.12 258 VAL A O 1
ATOM 1969 N N . TRP A 1 259 ? -8.490 4.297 3.552 1.00 97.12 259 TRP A N 1
ATOM 1970 C CA . TRP A 1 259 ? -7.534 5.390 3.680 1.00 97.12 259 TRP A CA 1
ATOM 1971 C C . TRP A 1 259 ? -6.652 5.529 2.444 1.00 97.12 259 TRP A C 1
ATOM 1973 O O . TRP A 1 259 ? -6.075 4.555 1.970 1.00 97.12 259 TRP A O 1
ATOM 1983 N N . ILE A 1 260 ? -6.476 6.759 1.972 1.00 94.25 260 ILE A N 1
ATOM 1984 C CA . ILE A 1 260 ? -5.452 7.156 1.008 1.00 94.25 260 ILE A CA 1
ATOM 1985 C C . ILE A 1 260 ? -4.376 7.952 1.748 1.00 94.25 260 ILE A C 1
ATOM 1987 O O . ILE A 1 260 ? -4.640 8.990 2.356 1.00 94.25 260 ILE A O 1
ATOM 1991 N N . ALA A 1 261 ? -3.138 7.456 1.695 1.00 91.31 261 ALA A N 1
ATOM 1992 C CA . ALA A 1 261 ? -2.014 8.019 2.443 1.00 91.31 261 ALA A CA 1
ATOM 1993 C C . ALA A 1 261 ? -1.410 9.277 1.790 1.00 91.31 261 ALA A C 1
ATOM 1995 O O . ALA A 1 261 ? -0.628 9.983 2.429 1.00 91.31 261 ALA A O 1
ATOM 1996 N N . ALA A 1 262 ? -1.755 9.552 0.530 1.00 88.50 262 ALA A N 1
ATOM 1997 C CA . ALA A 1 262 ? -1.332 10.754 -0.179 1.00 88.50 262 ALA A CA 1
ATOM 1998 C C . ALA A 1 262 ? -2.005 12.016 0.383 1.00 88.50 262 ALA A C 1
ATOM 2000 O O . ALA A 1 262 ? -3.129 11.977 0.888 1.00 88.50 262 ALA A O 1
ATOM 2001 N N . THR A 1 263 ? -1.317 13.155 0.282 1.00 88.12 263 THR A N 1
ATOM 2002 C CA . THR A 1 263 ? -1.919 14.450 0.617 1.00 88.12 263 THR A CA 1
ATOM 2003 C C . THR A 1 263 ? -2.790 14.952 -0.539 1.00 88.12 263 THR A C 1
ATOM 2005 O O . THR A 1 263 ? -2.587 14.526 -1.681 1.00 88.12 263 THR A O 1
ATOM 2008 N N . PRO A 1 264 ? -3.725 15.889 -0.293 1.00 89.25 264 PRO A N 1
ATOM 2009 C CA . PRO A 1 264 ? -4.477 16.540 -1.364 1.00 89.25 264 PRO A CA 1
ATOM 2010 C C . PRO A 1 264 ? -3.585 17.154 -2.444 1.00 89.25 264 PRO A C 1
ATOM 2012 O O . PRO A 1 264 ? -3.896 17.057 -3.626 1.00 89.25 264 PRO A O 1
ATOM 2015 N N . GLU A 1 265 ? -2.448 17.737 -2.059 1.00 88.44 265 GLU A N 1
ATOM 2016 C CA . GLU A 1 265 ? -1.495 18.337 -2.995 1.00 88.44 265 GLU A CA 1
ATOM 2017 C C . GLU A 1 265 ? -0.815 17.289 -3.883 1.00 88.44 265 GLU A C 1
ATOM 2019 O O . GLU A 1 265 ? -0.531 17.569 -5.047 1.00 88.44 265 GLU A O 1
ATOM 2024 N N . THR A 1 266 ? -0.557 16.084 -3.364 1.00 85.88 266 THR A N 1
ATOM 2025 C CA . THR A 1 266 ? -0.059 14.960 -4.171 1.00 85.88 266 THR A CA 1
ATOM 2026 C C . THR A 1 266 ? -1.153 14.427 -5.095 1.00 85.88 266 THR A C 1
ATOM 2028 O O . THR A 1 266 ? -0.903 14.230 -6.281 1.00 85.88 266 THR A O 1
ATOM 2031 N N . LEU A 1 267 ? -2.388 14.270 -4.606 1.00 86.69 267 LEU A N 1
ATOM 2032 C CA . LEU A 1 267 ? -3.518 13.824 -5.432 1.00 86.69 267 LEU A CA 1
ATOM 2033 C C . LEU A 1 267 ? -3.855 14.819 -6.555 1.00 86.69 267 LEU A C 1
ATOM 2035 O O . LEU A 1 267 ? -4.240 14.412 -7.651 1.00 86.69 267 LEU A O 1
ATOM 2039 N N . ALA A 1 268 ? -3.652 16.117 -6.321 1.00 86.38 268 ALA A N 1
ATOM 2040 C CA . ALA A 1 268 ? -3.833 17.165 -7.322 1.00 86.38 268 ALA A CA 1
ATOM 2041 C C . ALA A 1 268 ? -2.813 17.104 -8.475 1.00 86.38 268 ALA A C 1
ATOM 2043 O O . ALA A 1 268 ? -3.066 17.679 -9.531 1.00 86.38 268 ALA A O 1
ATOM 2044 N N . GLN A 1 269 ? -1.682 16.410 -8.299 1.00 83.25 269 GLN A N 1
ATOM 2045 C CA . GLN A 1 269 ? -0.694 16.191 -9.366 1.00 83.25 269 GLN A CA 1
ATOM 2046 C C . GLN A 1 269 ? -1.098 15.057 -10.318 1.00 83.25 269 GLN A C 1
ATOM 2048 O O . GLN A 1 269 ? -0.544 14.956 -11.412 1.00 83.25 269 GLN A O 1
ATOM 2053 N N . GLY A 1 270 ? -2.039 14.198 -9.910 1.00 78.12 270 GLY A N 1
ATOM 2054 C CA . GLY A 1 270 ? -2.631 13.1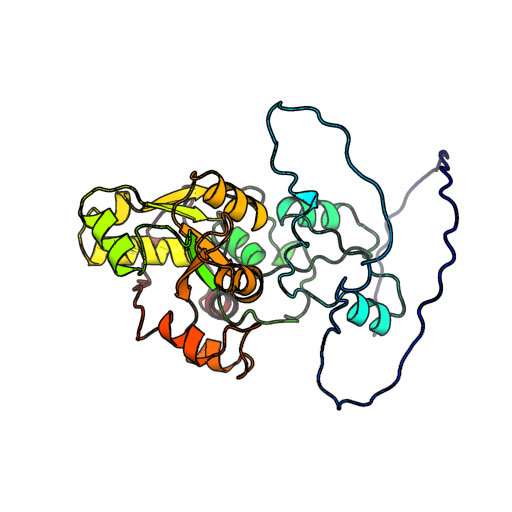85 -10.779 1.00 78.12 270 GLY A CA 1
ATOM 2055 C C . GLY A 1 270 ? -3.669 13.774 -11.746 1.00 78.12 270 GLY A C 1
ATOM 2056 O O . GLY A 1 270 ? -4.047 14.939 -11.602 1.00 78.12 270 GLY A O 1
ATOM 2057 N N . PRO A 1 271 ? -4.168 12.982 -12.711 1.00 79.31 271 PRO A N 1
ATOM 2058 C C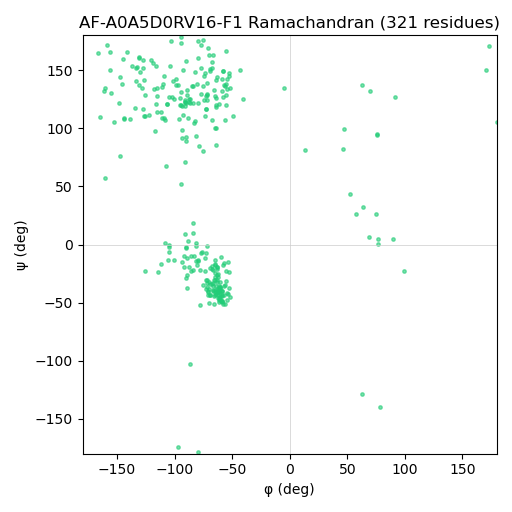A . PRO A 1 271 ? -5.241 13.401 -13.616 1.00 79.31 271 PRO A CA 1
ATOM 2059 C C . PRO A 1 271 ? -6.514 13.803 -12.856 1.00 79.31 271 PRO A C 1
ATOM 2061 O O . PRO A 1 271 ? -6.783 13.289 -11.768 1.00 79.31 271 PRO A O 1
ATOM 2064 N N . GLU A 1 272 ? -7.294 14.737 -13.402 1.00 79.81 272 GLU A N 1
ATOM 2065 C CA . GLU A 1 272 ? -8.536 15.202 -12.761 1.00 79.81 272 GLU A CA 1
ATOM 2066 C C . GLU A 1 272 ? -9.636 14.142 -12.854 1.00 79.81 272 GLU A C 1
ATOM 2068 O O . GLU A 1 272 ? -10.327 13.868 -11.871 1.00 79.81 272 GLU A O 1
ATOM 2073 N N . GLU A 1 273 ? -9.697 13.458 -13.997 1.00 83.44 273 GLU A N 1
ATOM 2074 C CA . GLU A 1 273 ? -10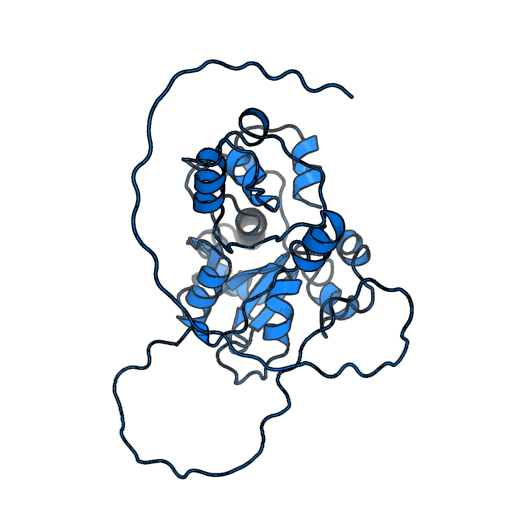.504 12.262 -14.227 1.00 83.44 273 GLU A CA 1
ATOM 2075 C C . GLU A 1 273 ? -10.172 11.115 -13.254 1.00 83.44 273 GLU A C 1
ATOM 2077 O O . GLU A 1 273 ? -10.988 10.219 -13.055 1.00 83.44 273 GLU A O 1
ATOM 2082 N N . GLY A 1 274 ? -9.012 11.180 -12.592 1.00 82.38 274 GLY A N 1
ATOM 2083 C CA . GLY A 1 274 ? -8.543 10.220 -11.604 1.00 82.38 274 GLY A CA 1
ATOM 2084 C C . GLY A 1 274 ? -7.976 8.943 -12.215 1.00 82.38 274 GLY A C 1
ATOM 2085 O O . GLY A 1 274 ? -7.201 8.992 -13.169 1.00 82.38 274 GLY A O 1
ATOM 2086 N N . MET A 1 275 ? -8.282 7.803 -11.596 1.00 81.19 275 MET A N 1
ATOM 2087 C CA . MET A 1 275 ? -7.769 6.485 -11.974 1.00 81.19 275 MET A CA 1
ATOM 2088 C C . MET A 1 275 ? -8.944 5.528 -12.187 1.00 81.19 275 MET A C 1
ATOM 2090 O O . MET A 1 275 ? -9.646 5.195 -11.232 1.00 81.19 275 MET A O 1
ATOM 2094 N N . GLY A 1 276 ? -9.172 5.131 -13.442 1.00 81.25 276 GLY A N 1
ATOM 2095 C CA . GLY A 1 276 ? -10.359 4.367 -13.835 1.00 81.25 276 GLY A CA 1
ATOM 2096 C C . GLY A 1 276 ? -11.635 5.172 -13.597 1.00 81.25 276 GLY A C 1
ATOM 2097 O O . GLY A 1 276 ? -11.719 6.324 -14.018 1.00 81.25 276 GLY A O 1
ATOM 2098 N N . ALA A 1 277 ? -12.616 4.593 -12.902 1.00 84.50 277 ALA A N 1
ATOM 2099 C CA . ALA A 1 277 ? -13.807 5.321 -12.453 1.00 84.50 277 ALA A CA 1
ATOM 2100 C C . ALA A 1 277 ? -13.629 5.998 -11.075 1.00 84.50 277 ALA A C 1
ATOM 2102 O O . ALA A 1 277 ? -14.563 6.623 -10.570 1.00 84.50 277 ALA A O 1
ATOM 2103 N N . THR A 1 278 ? -12.441 5.915 -10.461 1.00 87.12 278 THR A N 1
ATOM 2104 C CA . THR A 1 278 ? -12.133 6.598 -9.194 1.00 87.12 278 THR A CA 1
ATOM 2105 C C . THR A 1 278 ? -11.567 7.989 -9.475 1.00 87.12 278 THR A C 1
ATOM 2107 O O . THR A 1 278 ? -10.354 8.168 -9.604 1.00 87.12 278 THR A O 1
ATOM 2110 N N . ASN A 1 279 ? -12.449 8.986 -9.577 1.00 89.88 279 ASN A N 1
ATOM 2111 C CA . ASN A 1 279 ? -12.053 10.375 -9.831 1.00 89.88 279 ASN A CA 1
ATOM 2112 C C . ASN A 1 279 ? -11.360 11.036 -8.620 1.00 89.88 279 ASN A C 1
ATOM 2114 O O . ASN A 1 279 ? -11.337 10.492 -7.511 1.00 89.88 279 ASN A O 1
ATOM 2118 N N . ARG A 1 280 ? -10.772 12.223 -8.822 1.00 89.94 280 ARG A N 1
ATOM 2119 C CA . ARG A 1 280 ? -10.037 12.933 -7.759 1.00 89.94 280 ARG A CA 1
ATOM 2120 C C . ARG A 1 280 ? -10.895 13.246 -6.534 1.00 89.94 280 ARG A C 1
ATOM 2122 O O . ARG A 1 280 ? -10.414 13.080 -5.415 1.00 89.94 280 ARG A O 1
ATOM 2129 N N . ASP A 1 281 ? -12.146 13.645 -6.725 1.00 90.50 281 ASP A N 1
ATOM 2130 C CA . ASP A 1 281 ? -13.051 13.959 -5.615 1.00 90.50 281 ASP A CA 1
ATOM 2131 C C . ASP A 1 281 ? -13.360 12.715 -4.772 1.00 90.50 281 ASP A C 1
ATOM 2133 O O . ASP A 1 281 ? -13.315 12.770 -3.542 1.00 90.50 281 ASP A O 1
ATOM 2137 N N . ALA A 1 282 ? -13.575 11.568 -5.422 1.00 91.25 282 ALA A N 1
ATOM 2138 C CA . ALA A 1 282 ? -13.734 10.284 -4.750 1.00 91.25 282 ALA A CA 1
ATOM 2139 C C . ALA A 1 282 ? -12.472 9.908 -3.958 1.00 91.25 282 ALA A C 1
ATOM 2141 O O . ALA A 1 282 ? -12.576 9.459 -2.819 1.00 91.25 282 ALA A O 1
ATOM 2142 N N . MET A 1 283 ? -11.274 10.153 -4.503 1.00 91.81 283 MET A N 1
ATOM 2143 C CA . MET A 1 283 ? -10.021 9.939 -3.766 1.00 91.81 283 MET A CA 1
ATOM 2144 C C . MET A 1 283 ? -9.911 10.852 -2.533 1.00 91.81 283 MET A C 1
ATOM 2146 O O . MET A 1 283 ? -9.490 10.408 -1.463 1.00 91.81 283 MET A O 1
ATOM 2150 N N . LEU A 1 284 ? -10.315 12.120 -2.640 1.00 92.75 284 LEU A N 1
ATOM 2151 C CA . LEU A 1 284 ? -10.240 13.074 -1.529 1.00 92.75 284 LEU A CA 1
ATOM 2152 C C . LEU A 1 284 ? -11.143 12.699 -0.343 1.00 92.75 284 LEU A C 1
ATOM 2154 O O . LEU A 1 284 ? -10.813 13.056 0.788 1.00 92.75 284 LEU A O 1
ATOM 2158 N N . ALA A 1 285 ? -12.211 11.924 -0.560 1.00 93.75 285 ALA A N 1
ATOM 2159 C CA . ALA A 1 285 ? -13.053 11.395 0.519 1.00 93.75 285 ALA A CA 1
ATOM 2160 C C . ALA A 1 285 ? -12.298 10.435 1.463 1.00 93.75 285 ALA A C 1
ATOM 2162 O O . ALA A 1 285 ? -12.635 10.333 2.642 1.00 93.75 285 ALA A O 1
ATOM 2163 N N . TYR A 1 286 ? -11.244 9.779 0.970 1.00 94.62 286 TYR A N 1
ATOM 2164 C CA . TYR A 1 286 ? -10.415 8.837 1.734 1.00 94.62 286 TYR A CA 1
ATOM 2165 C C . TYR A 1 286 ? -9.053 9.415 2.134 1.00 94.62 286 TYR A C 1
ATOM 2167 O O . TYR A 1 286 ? -8.259 8.746 2.798 1.00 94.62 286 TYR A O 1
ATOM 2175 N N . ALA A 1 287 ? -8.755 10.648 1.728 1.00 93.31 287 ALA A N 1
ATOM 2176 C CA . ALA A 1 287 ? -7.525 11.350 2.063 1.00 93.31 287 ALA A CA 1
ATOM 2177 C C . ALA A 1 287 ? -7.768 12.389 3.166 1.00 93.31 287 ALA A C 1
ATOM 2179 O O . ALA A 1 287 ? -8.894 12.638 3.602 1.00 93.31 287 ALA A O 1
ATOM 2180 N N . ARG A 1 288 ? -6.698 13.038 3.634 1.00 90.06 288 ARG A N 1
ATOM 2181 C CA . ARG A 1 288 ? -6.842 14.179 4.549 1.00 90.06 288 ARG A CA 1
ATOM 2182 C C . ARG A 1 288 ? -7.589 15.329 3.853 1.00 90.06 288 ARG A C 1
ATOM 2184 O O . ARG A 1 288 ? -7.322 15.574 2.684 1.00 90.06 288 ARG A O 1
ATOM 2191 N N . PRO A 1 289 ? -8.439 16.096 4.560 1.00 90.62 289 PRO A N 1
ATOM 2192 C CA . PRO A 1 289 ? -8.746 15.984 5.986 1.00 90.62 289 PRO A CA 1
ATOM 2193 C C . PRO A 1 289 ? -9.847 14.967 6.327 1.00 90.62 289 PRO A C 1
ATOM 2195 O O . PRO A 1 289 ? -10.019 14.693 7.510 1.00 90.62 289 PRO A O 1
ATOM 2198 N N . ALA A 1 290 ? -10.570 14.422 5.342 1.00 91.88 290 ALA A N 1
ATOM 2199 C CA . ALA A 1 290 ? -11.707 13.523 5.566 1.00 91.88 290 ALA A CA 1
ATOM 2200 C C . ALA A 1 290 ? -11.312 12.250 6.332 1.00 91.88 290 ALA A C 1
ATOM 2202 O O . ALA A 1 290 ? -12.013 11.835 7.248 1.00 91.88 290 ALA A O 1
ATOM 2203 N N . THR A 1 291 ? -10.145 11.685 6.017 1.00 90.38 291 THR A N 1
ATOM 2204 C CA . THR A 1 291 ? -9.514 10.605 6.783 1.00 90.38 291 THR A CA 1
ATOM 2205 C C . THR A 1 291 ? -8.203 11.098 7.390 1.00 90.38 291 THR A C 1
ATOM 2207 O O . THR A 1 291 ? -7.338 11.630 6.689 1.00 90.38 291 THR A O 1
ATOM 2210 N N . SER A 1 292 ? -8.025 10.918 8.701 1.00 88.12 292 SER A N 1
ATOM 2211 C CA . SER A 1 292 ? -6.831 11.368 9.424 1.00 88.12 292 SER A CA 1
ATOM 2212 C C . SER A 1 292 ? -6.140 10.206 10.127 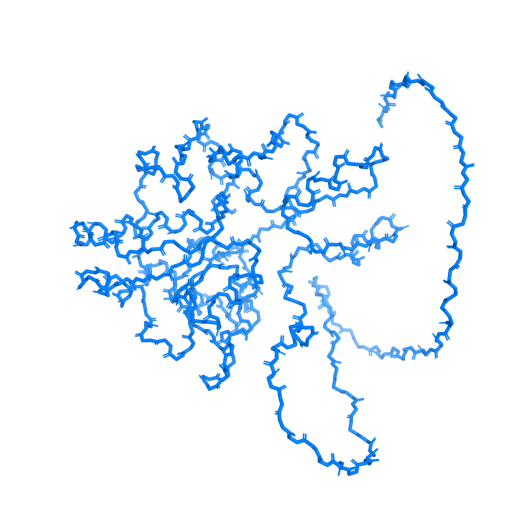1.00 88.12 292 SER A C 1
ATOM 2214 O O . SER A 1 292 ? -6.636 9.672 11.114 1.00 88.12 292 SER A O 1
ATOM 2216 N N . VAL A 1 293 ? -4.951 9.853 9.639 1.00 89.62 293 VAL A N 1
ATOM 2217 C CA . VAL A 1 293 ? -4.047 8.895 10.284 1.00 89.62 293 VAL A CA 1
ATOM 2218 C C . VAL A 1 293 ? -2.769 9.647 10.658 1.00 89.62 293 VAL A C 1
ATOM 2220 O O . VAL A 1 293 ? -1.922 9.893 9.793 1.00 89.62 293 VAL A O 1
ATOM 2223 N N . PRO A 1 294 ? -2.625 10.094 11.919 1.00 83.56 294 PRO A N 1
ATOM 2224 C CA . PRO A 1 294 ? -1.457 10.855 12.333 1.00 83.56 294 PRO A CA 1
ATOM 2225 C C . PRO A 1 294 ? -0.182 10.015 12.225 1.00 83.56 294 PRO A C 1
ATOM 2227 O O . PRO A 1 294 ? -0.010 9.031 12.942 1.00 83.56 294 PRO A O 1
ATOM 2230 N N . ALA A 1 295 ? 0.754 10.444 11.383 1.00 70.00 295 ALA A N 1
ATOM 2231 C CA . ALA A 1 295 ? 2.125 9.951 11.395 1.00 70.00 295 ALA A CA 1
ATOM 2232 C C . ALA A 1 295 ? 2.965 10.870 12.296 1.00 70.00 295 ALA A C 1
ATOM 2234 O O . ALA A 1 295 ? 3.178 12.035 11.959 1.00 70.00 295 ALA A O 1
ATOM 2235 N N . SER A 1 296 ? 3.428 10.395 13.456 1.00 59.00 296 SER A N 1
ATOM 2236 C CA . SER A 1 296 ? 4.421 11.144 14.236 1.00 59.00 296 SER A CA 1
ATOM 2237 C C . SER A 1 296 ? 5.833 10.891 13.692 1.00 59.00 296 SER A C 1
ATOM 2239 O O . SER A 1 296 ? 6.149 9.816 13.181 1.00 59.00 296 SER A O 1
ATOM 2241 N N . LEU A 1 297 ? 6.705 11.898 13.797 1.00 47.41 297 LEU A N 1
ATOM 2242 C CA . LEU A 1 297 ? 8.095 11.842 13.323 1.00 47.41 297 LEU A CA 1
ATOM 2243 C C . LEU A 1 297 ? 9.011 10.939 14.175 1.00 47.41 297 LEU A C 1
ATOM 2245 O O . LEU A 1 297 ? 10.180 10.779 13.821 1.00 47.41 297 LEU A O 1
ATOM 2249 N N . ASP A 1 298 ? 8.510 10.320 15.250 1.00 53.56 298 ASP A N 1
ATOM 2250 C CA . ASP A 1 298 ? 9.298 9.432 16.122 1.00 53.56 298 ASP A CA 1
ATOM 2251 C C . ASP A 1 298 ? 9.397 7.982 15.599 1.00 53.56 298 ASP A C 1
ATOM 2253 O O . ASP A 1 298 ? 9.752 7.053 16.315 1.00 53.56 298 ASP A O 1
ATOM 2257 N N . TRP A 1 299 ? 9.132 7.753 14.311 1.00 50.97 299 TRP A N 1
ATOM 2258 C CA . TRP A 1 299 ? 9.226 6.428 13.682 1.00 50.97 299 TRP A CA 1
ATOM 2259 C C . TRP A 1 299 ? 10.603 5.750 13.850 1.00 50.97 299 TRP A C 1
ATOM 2261 O O . TRP A 1 299 ? 10.703 4.528 13.802 1.00 50.97 299 TRP A O 1
ATOM 2271 N N . LYS A 1 300 ? 11.670 6.528 14.087 1.00 50.56 300 LYS A N 1
ATOM 2272 C CA . LYS A 1 300 ? 13.035 6.024 14.322 1.00 50.56 300 LYS A CA 1
ATOM 2273 C C . LYS A 1 300 ? 13.202 5.284 15.652 1.00 50.56 300 LYS A C 1
ATOM 2275 O O . LYS A 1 300 ? 14.178 4.549 15.805 1.00 50.56 300 LYS A O 1
ATOM 2280 N N . SER A 1 301 ? 12.309 5.493 16.622 1.00 53.00 301 SER A N 1
ATOM 2281 C CA . SER A 1 301 ? 12.397 4.841 17.931 1.00 53.00 301 SER A CA 1
ATOM 2282 C C . SER A 1 301 ? 11.830 3.419 17.923 1.00 53.00 301 SER A C 1
ATOM 2284 O O . SER A 1 301 ? 12.123 2.646 18.840 1.00 53.00 301 SER A O 1
ATOM 2286 N N . ARG A 1 302 ? 11.076 3.034 16.881 1.00 58.25 302 ARG A N 1
ATOM 2287 C CA . ARG A 1 302 ? 10.428 1.721 16.796 1.00 58.25 302 ARG A CA 1
ATOM 2288 C C . ARG A 1 302 ? 11.201 0.753 15.889 1.00 58.25 302 ARG A C 1
ATOM 2290 O O . ARG A 1 302 ? 11.711 1.167 14.846 1.00 58.25 302 ARG A O 1
ATOM 2297 N N . PRO A 1 303 ? 11.292 -0.535 16.268 1.00 55.19 303 PRO A N 1
ATOM 2298 C CA . PRO A 1 303 ? 11.677 -1.582 15.333 1.00 55.19 303 PRO A CA 1
ATOM 2299 C C . PRO A 1 303 ? 10.689 -1.610 14.160 1.00 55.19 303 PRO A C 1
ATOM 2301 O O . PRO A 1 303 ? 9.488 -1.420 14.360 1.00 55.19 303 PRO A O 1
ATOM 2304 N N . SER A 1 304 ? 11.196 -1.855 12.956 1.00 63.16 304 SER A N 1
ATOM 2305 C CA . SER A 1 304 ? 10.400 -2.246 11.797 1.00 63.16 304 SER A CA 1
ATOM 2306 C C . SER A 1 304 ? 9.561 -3.489 12.122 1.00 63.16 304 SER A C 1
ATOM 2308 O O . SER A 1 304 ? 9.825 -4.213 13.085 1.00 63.16 304 SER A O 1
ATOM 2310 N N . SER A 1 305 ? 8.593 -3.797 11.267 1.00 60.19 305 SER A N 1
ATOM 2311 C CA . SER A 1 305 ? 7.893 -5.090 11.238 1.00 60.19 305 SER A CA 1
ATOM 2312 C C . SER A 1 305 ? 8.848 -6.291 11.163 1.00 60.19 305 SER A C 1
ATOM 2314 O O . SER A 1 305 ? 8.515 -7.382 11.616 1.00 60.19 305 SER A O 1
ATOM 2316 N N . SER A 1 306 ? 10.066 -6.081 10.651 1.00 59.09 306 SER A N 1
ATOM 2317 C CA . SER A 1 306 ? 11.158 -7.059 10.626 1.00 59.09 306 SER A CA 1
ATOM 2318 C C . SER A 1 306 ? 12.090 -7.011 11.850 1.00 59.09 306 SER A C 1
ATOM 2320 O O . SER A 1 306 ? 13.145 -7.643 11.837 1.00 59.09 306 SER A O 1
ATOM 2322 N N . GLY A 1 307 ? 11.758 -6.251 12.898 1.00 58.78 307 GLY A N 1
ATOM 2323 C CA . GLY A 1 307 ? 12.530 -6.159 14.144 1.00 58.78 307 GLY A CA 1
ATOM 2324 C C . GLY A 1 307 ? 13.804 -5.303 14.075 1.00 58.78 307 GLY A C 1
ATOM 2325 O O . GLY A 1 307 ? 14.535 -5.215 15.061 1.00 58.78 307 GLY A O 1
ATOM 2326 N N . HIS A 1 308 ? 14.073 -4.641 12.947 1.00 56.81 308 HIS A N 1
ATOM 2327 C CA . HIS A 1 308 ? 15.277 -3.841 12.717 1.00 56.81 308 HIS A CA 1
ATOM 2328 C C . HIS A 1 308 ? 15.010 -2.351 12.932 1.00 56.81 308 HIS A C 1
ATOM 2330 O O . HIS A 1 308 ? 13.956 -1.831 12.578 1.00 56.81 308 HIS A O 1
ATOM 2336 N N . ARG A 1 309 ? 15.972 -1.616 13.502 1.00 56.50 309 ARG A N 1
ATOM 2337 C CA . ARG A 1 309 ? 15.845 -0.154 13.580 1.00 56.50 309 ARG A CA 1
ATOM 2338 C C . ARG A 1 309 ? 16.236 0.485 12.245 1.00 56.50 309 ARG A C 1
ATOM 2340 O O . ARG A 1 309 ? 17.260 0.094 11.681 1.00 56.50 309 ARG A O 1
ATOM 2347 N N . PRO A 1 310 ? 15.495 1.502 11.776 1.00 57.16 310 PRO A N 1
ATOM 2348 C CA . PRO A 1 310 ? 15.863 2.232 10.572 1.00 57.16 310 PRO A CA 1
ATOM 2349 C C . PRO A 1 310 ? 17.263 2.850 10.668 1.00 57.16 310 PRO A C 1
ATOM 2351 O O . PRO A 1 310 ? 17.622 3.451 11.685 1.00 57.16 310 PRO A O 1
ATOM 2354 N N . ARG A 1 311 ? 18.050 2.747 9.594 1.00 56.97 311 ARG A N 1
ATOM 2355 C CA . ARG A 1 311 ? 19.354 3.410 9.468 1.00 56.97 311 ARG A CA 1
ATOM 2356 C C . ARG A 1 311 ? 19.157 4.925 9.350 1.00 56.97 311 ARG A C 1
ATOM 2358 O O . ARG A 1 311 ? 18.147 5.405 8.834 1.00 56.97 311 ARG A O 1
ATOM 2365 N N . SER A 1 312 ? 20.116 5.716 9.833 1.00 46.66 312 SER A N 1
ATOM 2366 C CA . SER A 1 312 ? 20.046 7.171 9.679 1.00 46.66 312 SER A CA 1
ATOM 2367 C C . SER A 1 312 ? 20.304 7.558 8.218 1.00 46.66 312 SER A C 1
ATOM 2369 O O . SER A 1 312 ? 21.331 7.216 7.641 1.00 46.66 312 SER A O 1
ATOM 2371 N N . ILE A 1 313 ? 19.367 8.286 7.604 1.00 42.03 313 ILE A N 1
ATOM 2372 C CA . ILE A 1 313 ? 19.553 8.895 6.281 1.00 42.03 313 ILE A CA 1
ATOM 2373 C C . ILE A 1 313 ? 19.150 10.372 6.349 1.00 42.03 313 ILE A C 1
ATOM 2375 O O . ILE A 1 313 ? 18.295 10.769 7.148 1.00 42.03 313 ILE A O 1
ATOM 2379 N N . SER A 1 314 ? 19.811 11.202 5.538 1.00 38.97 314 SER A N 1
ATOM 2380 C CA . SER A 1 314 ? 19.539 12.637 5.446 1.00 38.97 314 SER A CA 1
ATOM 2381 C C . SER A 1 314 ? 18.078 12.930 5.067 1.00 38.97 314 SER A C 1
ATOM 2383 O O . SER A 1 314 ? 17.453 12.198 4.297 1.00 38.97 314 SER A O 1
ATOM 2385 N N . SER A 1 315 ? 17.548 14.056 5.550 1.00 34.22 315 SER A N 1
ATOM 2386 C CA . SER A 1 315 ? 16.178 14.531 5.287 1.00 34.22 315 SER A CA 1
ATOM 2387 C C . SER A 1 315 ? 15.831 14.703 3.798 1.00 34.22 315 SER A C 1
ATOM 2389 O O . SER A 1 315 ? 14.654 14.777 3.448 1.00 34.22 315 SER A O 1
ATOM 2391 N N . LYS A 1 316 ? 16.833 14.737 2.908 1.00 29.36 316 LYS A N 1
ATOM 2392 C CA . LYS A 1 316 ? 16.649 14.835 1.452 1.00 29.36 316 LYS A CA 1
ATOM 2393 C C . LYS A 1 316 ? 16.111 13.543 0.825 1.00 29.36 316 LYS A C 1
ATOM 2395 O O . LYS A 1 316 ? 15.282 13.626 -0.071 1.00 29.36 316 LYS A O 1
ATOM 2400 N N . VAL A 1 317 ? 16.520 12.370 1.317 1.00 35.84 317 VAL A N 1
ATOM 2401 C CA . VAL A 1 317 ? 16.061 11.062 0.793 1.00 35.84 317 VAL A CA 1
ATOM 2402 C C . VAL A 1 317 ? 14.610 10.784 1.192 1.00 35.84 317 VAL A C 1
ATOM 2404 O O . VAL A 1 317 ? 13.846 10.195 0.432 1.00 35.84 317 VAL A O 1
ATOM 2407 N N . TRP A 1 318 ? 14.197 11.301 2.352 1.00 33.66 318 TRP A N 1
ATOM 2408 C CA . TRP A 1 318 ? 12.820 11.194 2.832 1.00 33.66 318 TRP A CA 1
ATOM 2409 C C . TRP A 1 318 ? 11.836 11.947 1.926 1.00 33.66 318 TRP A C 1
ATOM 2411 O O . TRP A 1 318 ? 10.814 11.391 1.542 1.00 33.66 318 TRP A O 1
ATOM 2421 N N . LYS A 1 319 ? 12.181 13.169 1.489 1.00 28.86 319 LYS A N 1
ATOM 2422 C CA . LYS A 1 319 ? 11.350 13.930 0.538 1.00 28.86 319 LYS A CA 1
ATOM 2423 C C . LYS A 1 319 ? 11.173 13.217 -0.804 1.00 28.86 319 LYS A C 1
ATOM 2425 O O . LYS A 1 319 ? 10.118 13.350 -1.391 1.00 28.86 319 LYS A O 1
ATOM 2430 N N . ALA A 1 320 ? 12.156 12.447 -1.267 1.00 29.25 320 ALA A N 1
ATOM 2431 C CA . ALA A 1 320 ? 12.048 11.687 -2.515 1.00 29.25 320 ALA A CA 1
ATOM 2432 C C . ALA A 1 320 ? 11.250 10.373 -2.380 1.00 29.25 320 ALA A C 1
ATOM 2434 O O . ALA A 1 320 ? 10.895 9.781 -3.390 1.00 29.25 320 ALA A O 1
ATOM 2435 N N . SER A 1 321 ? 10.998 9.902 -1.152 1.00 31.75 321 SER A N 1
ATOM 2436 C CA . SER A 1 321 ? 10.300 8.630 -0.884 1.00 31.75 321 SER A CA 1
ATOM 2437 C C . SER A 1 321 ? 8.823 8.811 -0.510 1.00 31.75 321 SER A C 1
ATOM 2439 O O . SER A 1 321 ? 8.086 7.829 -0.461 1.00 31.75 321 SER A O 1
ATOM 2441 N N . VAL A 1 322 ? 8.420 10.050 -0.200 1.00 29.95 322 VAL A N 1
ATOM 2442 C CA . VAL A 1 322 ? 7.063 10.453 0.229 1.00 29.95 322 VAL A CA 1
ATOM 2443 C C . VAL A 1 322 ? 6.328 11.242 -0.872 1.00 29.95 322 VAL A C 1
ATOM 2445 O O . VAL A 1 322 ? 5.186 11.650 -0.678 1.00 29.95 322 VAL A O 1
ATOM 2448 N N . ILE A 1 323 ? 6.973 11.434 -2.029 1.00 30.50 323 ILE A N 1
ATOM 2449 C CA . ILE A 1 323 ? 6.357 11.938 -3.266 1.00 30.50 323 ILE A CA 1
ATOM 2450 C C . ILE A 1 323 ? 6.058 10.743 -4.167 1.00 30.50 323 ILE A C 1
ATOM 2452 O O . ILE A 1 323 ? 6.963 9.888 -4.314 1.00 30.50 323 ILE A O 1
#

pLDDT: mean 70.57, std 27.48, range [21.02, 98.56]

Sequence (323 aa):
MRIHKRLVGRGATPDVNQRLDRQRFKGGLHESDTPYSDGWHCRHYDRAALHGAGARPAPQHPHGDRLDLDRATPIRTPPLCPKALSDKLDDNIRVDPVGAAEGFKALARDSRGTTIMVFHSQSYLQQLYGVEGSPDVFADYNVGPTIAVNPGNAYFVPADSPYKTMDDIFGAAETGTPVRVAIQPGGVSEIGFTAMLNAARLRAPGSEANIVPVNAGAQSDKYQAMWDELADVINGSIQANEQFAQLPADDPTAMHFVWIAATPETLAQGPEEGMGATNRDAMLAYARPATSVPASLDWKSRPSSSGHRPRSISSKVWKASVI